Protein AF-A0A183MT82-F1 (afdb_monomer)

InterPro domains:
  IPR008952 Tetraspanin, EC2 domain superfamily [SSF48652] (11-96)
  IPR016024 Armadillo-type fold [SSF48371] (89-249)

Foldseek 3Di:
DDPPDPVVVVVLVLLLVLLQAAAACPDPDPSNVVVLVLCQVLQAFAAQFQCSNVNHNYAQWYDDPNDIGHRFSGYPSQFHADPVRHQPDPCCRVPPDVVGGRRRGGSNVSVVVVVVVVVVVVVVVVVVVVVVVVVVVVVVVVVVVVVVVVVVVLVVCLVVVLVVCCVVPVVPDDDPSVVVSVVVSVVVVVVVVVVVVVVVVVVVVVVVVVVVVVVVVVVVVVVVVVPPDDDDDDDDDDDDDDDDDDDDD

Structure (mmCIF, N/CA/C/O backbone):
data_AF-A0A183MT82-F1
#
_entry.id   AF-A0A183MT82-F1
#
loop_
_atom_site.group_PDB
_atom_site.id
_atom_site.type_symbol
_atom_site.label_atom_id
_atom_site.label_alt_id
_atom_site.label_comp_id
_atom_site.label_asym_id
_atom_site.label_entity_id
_atom_site.label_seq_id
_atom_site.pdbx_PDB_ins_code
_atom_site.Cartn_x
_atom_site.Cartn_y
_atom_site.Cartn_z
_atom_site.occupancy
_atom_site.B_iso_or_equiv
_atom_site.auth_seq_id
_atom_site.auth_comp_id
_atom_site.auth_asym_id
_atom_site.auth_atom_id
_atom_site.pdbx_PDB_model_num
ATOM 1 N N . MET A 1 1 ? -3.182 -22.515 1.784 1.00 31.97 1 MET A N 1
ATOM 2 C CA . MET A 1 1 ? -4.077 -21.885 0.787 1.00 31.97 1 MET A CA 1
ATOM 3 C C . MET A 1 1 ? -4.938 -20.871 1.514 1.00 31.97 1 MET A C 1
ATOM 5 O O . MET A 1 1 ? -5.852 -21.259 2.229 1.00 31.97 1 MET A O 1
ATOM 9 N N . ALA A 1 2 ? -4.550 -19.598 1.454 1.00 41.00 2 ALA A N 1
ATOM 10 C CA . ALA A 1 2 ? -5.231 -18.528 2.170 1.00 41.00 2 ALA A CA 1
ATOM 11 C C . ALA A 1 2 ? -6.583 -18.241 1.506 1.00 41.00 2 ALA A C 1
ATOM 13 O O . ALA A 1 2 ? -6.651 -18.006 0.303 1.00 41.00 2 ALA A O 1
ATOM 14 N N . SER A 1 3 ? -7.645 -18.306 2.307 1.00 41.25 3 SER A N 1
ATOM 15 C CA . SER A 1 3 ? -8.999 -17.902 1.940 1.00 41.25 3 SER A CA 1
ATOM 16 C C . SER A 1 3 ? -8.974 -16.462 1.423 1.00 41.25 3 SER A C 1
ATOM 18 O O . SER A 1 3 ? -8.654 -15.543 2.179 1.00 41.25 3 SER A O 1
ATOM 20 N N . GLU A 1 4 ? -9.262 -16.267 0.132 1.00 52.34 4 GLU A N 1
ATOM 21 C CA . GLU A 1 4 ? -9.556 -14.950 -0.427 1.00 52.34 4 GLU A CA 1
ATOM 22 C C . GLU A 1 4 ? -10.804 -14.419 0.278 1.00 52.34 4 GLU A C 1
ATOM 24 O O . GLU A 1 4 ? -11.938 -14.776 -0.036 1.00 52.34 4 GLU A O 1
ATOM 29 N N . THR A 1 5 ? -10.599 -13.587 1.292 1.00 61.38 5 THR A N 1
ATOM 30 C CA . THR A 1 5 ? -11.684 -12.858 1.933 1.00 61.38 5 THR A CA 1
ATOM 31 C C . THR A 1 5 ? -12.370 -11.992 0.877 1.00 61.38 5 THR A C 1
ATOM 33 O O . THR A 1 5 ? -11.709 -11.351 0.063 1.00 61.38 5 THR A O 1
ATOM 36 N N . LEU A 1 6 ? -13.704 -11.933 0.901 1.00 56.78 6 LEU A N 1
ATOM 37 C CA . LEU A 1 6 ? -14.530 -11.143 -0.031 1.00 56.78 6 LEU A CA 1
ATOM 38 C C . LEU A 1 6 ? -14.092 -9.661 -0.138 1.00 56.78 6 LEU A C 1
ATOM 40 O O . LEU A 1 6 ? -14.336 -8.999 -1.141 1.00 56.78 6 LEU A O 1
ATOM 44 N N . ILE A 1 7 ? -13.412 -9.163 0.901 1.00 63.38 7 ILE A N 1
ATOM 45 C CA . ILE A 1 7 ? -12.838 -7.815 1.018 1.00 63.38 7 ILE A CA 1
ATOM 46 C C . ILE A 1 7 ? -11.623 -7.616 0.092 1.00 63.38 7 ILE A C 1
ATOM 48 O O . ILE A 1 7 ? -11.376 -6.506 -0.371 1.00 63.38 7 ILE A O 1
ATOM 52 N N . ASN A 1 8 ? -10.883 -8.678 -0.231 1.00 71.88 8 ASN A N 1
ATOM 53 C CA . ASN A 1 8 ? -9.649 -8.588 -1.010 1.00 71.88 8 ASN A CA 1
ATOM 54 C C . ASN A 1 8 ? -9.918 -8.440 -2.513 1.00 71.88 8 ASN A C 1
ATOM 56 O O . ASN A 1 8 ? -9.088 -7.887 -3.225 1.00 71.88 8 ASN A O 1
ATOM 60 N N . ILE A 1 9 ? -11.075 -8.895 -3.002 1.00 76.25 9 ILE A N 1
ATOM 61 C CA . ILE A 1 9 ? -11.453 -8.840 -4.423 1.00 76.25 9 ILE A CA 1
ATOM 62 C C . ILE A 1 9 ? -11.466 -7.401 -4.972 1.00 76.25 9 ILE A C 1
ATOM 64 O O . ILE A 1 9 ? -10.793 -7.156 -5.977 1.00 76.25 9 ILE A O 1
ATOM 68 N N . PRO A 1 10 ? -12.169 -6.425 -4.355 1.00 83.56 10 PRO A N 1
ATOM 69 C CA . PRO A 1 10 ? -12.153 -5.054 -4.857 1.00 83.56 10 PRO A CA 1
ATOM 70 C C . PRO A 1 10 ? -10.748 -4.446 -4.811 1.00 83.56 10 PRO A C 1
ATOM 72 O O . PRO A 1 10 ? -10.338 -3.823 -5.783 1.00 83.56 10 PRO A O 1
ATOM 75 N N . ILE A 1 11 ? -9.981 -4.685 -3.744 1.00 85.38 11 ILE A N 1
ATOM 76 C CA . ILE A 1 11 ? -8.623 -4.138 -3.589 1.00 85.38 11 ILE A CA 1
ATOM 77 C C . ILE A 1 11 ? -7.679 -4.700 -4.663 1.00 85.38 11 ILE A C 1
ATOM 79 O O . ILE A 1 11 ? -6.945 -3.940 -5.290 1.00 85.38 11 ILE A O 1
ATOM 83 N N . LYS A 1 12 ? -7.744 -6.010 -4.944 1.00 88.12 12 LYS A N 1
ATOM 84 C CA . LYS A 1 12 ? -6.993 -6.647 -6.039 1.00 88.12 12 LYS A CA 1
ATOM 85 C C . LYS A 1 12 ? -7.282 -5.989 -7.380 1.00 88.12 12 LYS A C 1
ATOM 87 O O . LYS A 1 12 ? -6.356 -5.695 -8.132 1.00 88.12 12 LYS A O 1
ATOM 92 N N . ASN A 1 13 ? -8.561 -5.784 -7.683 1.00 89.31 13 ASN A N 1
ATOM 93 C CA . ASN A 1 13 ? -8.980 -5.213 -8.959 1.00 89.31 13 ASN A CA 1
ATOM 94 C C . ASN A 1 13 ? -8.526 -3.759 -9.099 1.00 89.31 13 ASN A C 1
ATOM 96 O O . ASN A 1 13 ? -8.052 -3.384 -10.166 1.00 89.31 13 ASN A O 1
ATOM 100 N N . GLN A 1 14 ? -8.610 -2.975 -8.021 1.00 91.25 14 GLN A N 1
ATOM 101 C CA . GLN A 1 14 ? -8.101 -1.604 -8.003 1.00 91.25 14 GLN A CA 1
ATOM 102 C C . GLN A 1 14 ? -6.585 -1.567 -8.220 1.00 91.25 14 GLN A C 1
ATOM 104 O O . GLN A 1 14 ? -6.125 -0.841 -9.091 1.00 91.25 14 GLN A O 1
ATOM 109 N N . LEU A 1 15 ? -5.808 -2.406 -7.524 1.00 92.31 15 LEU A N 1
ATOM 110 C CA . LEU A 1 15 ? -4.352 -2.451 -7.707 1.00 92.31 15 LEU A CA 1
ATOM 111 C C . LEU A 1 15 ? -3.959 -2.812 -9.148 1.00 92.31 15 LEU A C 1
ATOM 113 O O . LEU A 1 15 ? -3.084 -2.175 -9.726 1.00 92.31 15 LEU A O 1
ATOM 117 N N . LYS A 1 16 ? -4.628 -3.799 -9.756 1.00 93.88 16 LYS A N 1
ATOM 118 C CA . LYS A 1 16 ? -4.400 -4.150 -11.168 1.00 93.88 16 LYS A CA 1
ATOM 119 C C . LYS A 1 16 ? -4.729 -2.998 -12.117 1.00 93.88 16 LYS A C 1
ATOM 121 O O . LYS A 1 16 ? -4.018 -2.813 -13.099 1.00 93.88 16 LYS A O 1
ATOM 126 N N . LEU A 1 17 ? -5.791 -2.245 -11.833 1.00 93.00 17 LEU A N 1
ATOM 127 C CA . LEU A 1 17 ? -6.202 -1.095 -12.636 1.00 93.00 17 LEU A CA 1
ATOM 128 C C . LEU A 1 17 ? -5.188 0.051 -12.534 1.00 93.00 17 LEU A C 1
ATOM 130 O O . LEU A 1 17 ? -4.800 0.589 -13.566 1.00 93.00 17 LEU A O 1
ATOM 134 N N . LEU A 1 18 ? -4.689 0.344 -11.327 1.00 94.06 18 LEU A N 1
ATOM 135 C CA . LEU A 1 18 ? -3.616 1.321 -11.106 1.00 94.06 18 LEU A CA 1
ATOM 136 C C . LEU A 1 18 ? -2.363 0.975 -11.919 1.00 94.06 18 LEU A C 1
ATOM 138 O O . LEU A 1 18 ? -1.795 1.842 -12.572 1.00 94.06 18 LEU A O 1
ATOM 142 N N . ILE A 1 19 ? -1.956 -0.298 -11.924 1.00 94.38 19 ILE A N 1
ATOM 143 C CA . ILE A 1 19 ? -0.780 -0.757 -12.678 1.00 94.38 19 ILE A CA 1
ATOM 144 C C . ILE A 1 19 ? -1.017 -0.672 -14.182 1.00 94.38 19 ILE A C 1
ATOM 146 O O . ILE A 1 19 ? -0.152 -0.181 -14.898 1.00 94.38 19 ILE A O 1
ATOM 150 N N . ALA A 1 20 ? -2.187 -1.092 -14.668 1.00 94.94 20 ALA A N 1
ATOM 151 C CA . ALA A 1 20 ? -2.524 -1.015 -16.088 1.00 94.94 20 ALA A CA 1
ATOM 152 C C . ALA A 1 20 ? -2.542 0.433 -16.609 1.00 94.94 20 ALA A C 1
ATOM 154 O O . ALA A 1 20 ? -2.112 0.690 -17.735 1.00 94.94 20 ALA A O 1
ATOM 155 N N . ASN A 1 21 ? -3.007 1.373 -15.783 1.00 94.56 21 ASN A N 1
ATOM 156 C CA . ASN A 1 21 ? -3.094 2.791 -16.122 1.00 94.56 21 ASN A CA 1
ATOM 157 C C . ASN A 1 21 ? -1.846 3.602 -15.776 1.00 94.56 21 ASN A C 1
ATOM 159 O O . ASN A 1 21 ? -1.797 4.781 -16.122 1.00 94.56 21 ASN A O 1
ATOM 163 N N . TYR A 1 22 ? -0.858 2.999 -15.117 1.00 93.94 22 TYR A N 1
ATOM 164 C CA . TYR A 1 22 ? 0.374 3.683 -14.767 1.00 93.94 22 TYR A CA 1
ATOM 165 C C . TYR A 1 22 ? 1.049 4.230 -16.020 1.00 93.94 22 TYR A C 1
ATOM 167 O O . TYR A 1 22 ? 1.302 3.478 -16.961 1.00 93.94 22 TYR A O 1
ATOM 175 N N . HIS A 1 23 ? 1.332 5.528 -16.021 1.00 93.44 23 HIS A N 1
ATOM 176 C CA . HIS A 1 23 ? 1.948 6.216 -17.144 1.00 93.44 23 HIS A CA 1
ATOM 177 C C . HIS A 1 23 ? 3.415 6.518 -16.850 1.00 93.44 23 HIS A C 1
ATOM 179 O O . HIS A 1 23 ? 4.288 6.000 -17.535 1.00 93.44 23 HIS A O 1
ATOM 185 N N . SER A 1 24 ? 3.689 7.318 -15.819 1.00 91.38 24 SER A N 1
ATOM 186 C CA . SER A 1 24 ? 5.049 7.620 -15.363 1.00 91.38 24 SER A CA 1
ATOM 187 C C . SER A 1 24 ? 5.050 8.234 -13.967 1.00 91.38 24 SER A C 1
ATOM 189 O O . SER A 1 24 ? 4.046 8.799 -13.530 1.00 91.38 24 SER A O 1
ATOM 191 N N . VAL A 1 25 ? 6.195 8.202 -13.289 1.00 88.38 25 VAL A N 1
ATOM 192 C CA . VAL A 1 25 ? 6.412 8.834 -11.977 1.00 88.38 25 VAL A CA 1
ATOM 193 C C . VAL A 1 25 ? 6.184 10.350 -12.002 1.00 88.38 25 VAL A C 1
ATOM 195 O O . VAL A 1 25 ? 5.691 10.913 -11.032 1.00 88.38 25 VAL A O 1
ATOM 198 N N . GLY A 1 26 ? 6.478 11.007 -13.128 1.00 83.31 26 GLY A N 1
ATOM 199 C CA . GLY A 1 26 ? 6.253 12.443 -13.328 1.00 83.31 26 GLY A CA 1
ATOM 200 C C . GLY A 1 26 ? 4.843 12.811 -13.809 1.00 83.31 26 GLY A C 1
ATOM 201 O O . GLY A 1 26 ? 4.596 13.970 -14.138 1.00 83.31 26 GLY A O 1
ATOM 202 N N . SER A 1 27 ? 3.926 11.846 -13.923 1.00 86.69 27 SER A N 1
ATOM 203 C CA . SER A 1 27 ? 2.558 12.097 -14.379 1.00 86.69 27 SER A CA 1
ATOM 204 C C . SER A 1 27 ? 1.684 12.679 -13.267 1.00 86.69 27 SER A C 1
ATOM 206 O O . SER A 1 27 ? 1.731 12.239 -12.122 1.00 86.69 27 SER A O 1
ATOM 208 N N . ASN A 1 28 ? 0.798 13.609 -13.632 1.00 85.50 28 ASN A N 1
ATOM 209 C CA . ASN A 1 28 ? -0.222 14.159 -12.730 1.00 85.50 28 ASN A CA 1
ATOM 210 C C . ASN A 1 28 ? -1.498 13.291 -12.668 1.00 85.50 28 ASN A C 1
ATOM 212 O O . ASN A 1 28 ? -2.486 13.681 -12.043 1.00 85.50 28 ASN A O 1
ATOM 216 N N . GLU A 1 29 ? -1.521 12.140 -13.349 1.00 90.62 29 GLU A N 1
ATOM 217 C CA . GLU A 1 29 ? -2.632 11.189 -13.275 1.00 90.62 29 GLU A CA 1
ATOM 218 C C . GLU A 1 29 ? -2.673 10.526 -11.887 1.00 90.62 29 GLU A C 1
ATOM 220 O O . GLU A 1 29 ? -1.666 10.001 -11.411 1.00 90.62 29 GLU A O 1
ATOM 225 N N . ALA A 1 30 ? -3.852 10.498 -11.255 1.00 88.94 30 ALA A N 1
ATOM 226 C CA . ALA A 1 30 ? -4.024 9.943 -9.909 1.00 88.94 30 ALA A CA 1
ATOM 227 C C . ALA A 1 30 ? -3.517 8.496 -9.797 1.00 88.94 30 ALA A C 1
ATOM 229 O O . ALA A 1 30 ? -2.847 8.157 -8.824 1.00 88.94 30 ALA A O 1
ATOM 230 N N . ASP A 1 31 ? -3.768 7.671 -10.818 1.00 90.50 31 ASP A N 1
ATOM 231 C CA . ASP A 1 31 ? -3.316 6.278 -10.858 1.00 90.50 31 ASP A CA 1
ATOM 232 C C . ASP A 1 31 ? -1.784 6.173 -10.783 1.00 90.50 31 ASP A C 1
ATOM 234 O O . ASP A 1 31 ? -1.241 5.329 -10.065 1.00 90.50 31 ASP A O 1
ATOM 238 N N . SER A 1 32 ? -1.086 7.082 -11.475 1.00 91.25 32 SER A N 1
ATOM 239 C CA . SER A 1 32 ? 0.376 7.124 -11.505 1.00 91.25 32 SER A CA 1
ATOM 240 C C . SER A 1 32 ? 0.957 7.615 -10.183 1.00 91.25 32 SER A C 1
ATOM 242 O O . SER A 1 32 ? 1.861 6.977 -9.652 1.00 91.25 32 SER A O 1
ATOM 244 N N . VAL A 1 33 ? 0.391 8.678 -9.603 1.00 91.06 33 VAL A N 1
ATOM 245 C CA . VAL A 1 33 ? 0.823 9.227 -8.305 1.00 91.06 33 VAL A CA 1
ATOM 246 C C . VAL A 1 33 ? 0.643 8.207 -7.180 1.00 91.06 33 VAL A C 1
ATOM 248 O O . VAL A 1 33 ? 1.548 7.998 -6.368 1.00 91.06 33 VAL A O 1
ATOM 251 N N . ILE A 1 34 ? -0.516 7.541 -7.136 1.00 92.50 34 ILE A N 1
ATOM 252 C CA . ILE A 1 34 ? -0.815 6.535 -6.112 1.00 92.50 34 ILE A CA 1
ATOM 253 C C . ILE A 1 34 ? 0.173 5.377 -6.221 1.00 92.50 34 ILE A C 1
ATOM 255 O O . ILE A 1 34 ? 0.764 4.981 -5.217 1.00 92.50 34 ILE A O 1
ATOM 259 N N . LEU A 1 35 ? 0.382 4.840 -7.424 1.00 92.69 35 LEU A N 1
ATOM 260 C CA . LEU A 1 35 ? 1.261 3.691 -7.600 1.00 92.69 35 LEU A CA 1
ATOM 261 C C . LEU A 1 35 ? 2.742 4.050 -7.394 1.00 92.69 35 LEU A C 1
ATOM 263 O O . LEU A 1 35 ? 3.460 3.280 -6.759 1.00 92.69 35 LEU A O 1
ATOM 267 N N . ALA A 1 36 ? 3.177 5.227 -7.855 1.00 90.94 36 ALA A N 1
ATOM 268 C CA . ALA A 1 36 ? 4.526 5.749 -7.632 1.00 90.94 36 ALA A CA 1
ATOM 269 C C . ALA A 1 36 ? 4.848 5.928 -6.142 1.00 90.94 36 ALA A C 1
ATOM 271 O O . ALA A 1 36 ? 5.993 5.765 -5.739 1.00 90.94 36 ALA A O 1
ATOM 272 N N . THR A 1 37 ? 3.834 6.212 -5.320 1.00 90.31 37 THR A N 1
ATOM 273 C CA . THR A 1 37 ? 3.972 6.291 -3.859 1.00 90.31 37 THR A CA 1
ATOM 274 C C . THR A 1 37 ? 3.939 4.904 -3.212 1.00 90.31 37 THR A C 1
ATOM 276 O O . THR A 1 37 ? 4.690 4.617 -2.282 1.00 90.31 37 THR A O 1
ATOM 279 N N . LEU A 1 38 ? 3.063 4.021 -3.697 1.00 92.50 38 LEU A N 1
ATOM 280 C CA . LEU A 1 38 ? 2.829 2.706 -3.105 1.00 92.50 38 LEU A CA 1
ATOM 281 C C . LEU A 1 38 ? 4.022 1.754 -3.271 1.00 92.50 38 LEU A C 1
ATOM 283 O O . LEU A 1 38 ? 4.353 1.030 -2.333 1.00 92.50 38 LEU A O 1
ATOM 287 N N . MET A 1 39 ? 4.647 1.744 -4.451 1.00 93.31 39 MET A N 1
ATOM 288 C CA . MET A 1 39 ? 5.772 0.859 -4.783 1.00 93.31 39 MET A CA 1
ATOM 289 C C . MET A 1 39 ? 6.969 0.996 -3.821 1.00 93.31 39 MET A C 1
ATOM 291 O O . MET A 1 39 ? 7.357 -0.018 -3.232 1.00 93.31 39 MET A O 1
ATOM 295 N N . PRO A 1 40 ? 7.522 2.203 -3.575 1.00 92.19 40 PRO A N 1
ATOM 296 C CA . PRO A 1 40 ? 8.631 2.360 -2.639 1.00 92.19 40 PRO A CA 1
ATOM 297 C C . PRO A 1 40 ? 8.201 2.112 -1.190 1.00 92.19 40 PRO A C 1
ATOM 299 O O . PRO A 1 40 ? 8.909 1.423 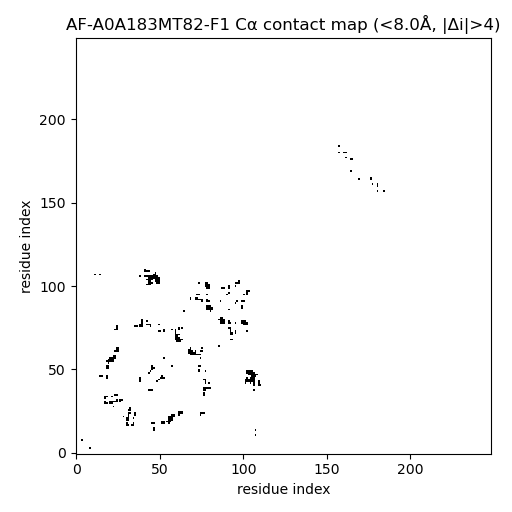-0.458 1.00 92.19 40 PRO A O 1
ATOM 302 N N . LEU A 1 41 ? 7.007 2.573 -0.791 1.00 91.50 41 LEU A N 1
ATOM 303 C CA . LEU A 1 41 ? 6.500 2.409 0.577 1.00 91.50 41 LEU A CA 1
ATOM 304 C C . LEU A 1 41 ? 6.336 0.935 0.974 1.00 91.50 41 LEU A C 1
ATOM 306 O O . LEU A 1 41 ? 6.605 0.558 2.111 1.00 91.50 41 LEU A O 1
ATOM 310 N N . LEU A 1 42 ? 5.888 0.093 0.041 1.00 92.38 42 LEU A N 1
ATOM 311 C CA . LEU A 1 42 ? 5.725 -1.344 0.267 1.00 92.38 42 LEU A CA 1
ATOM 312 C C . LEU A 1 42 ? 6.940 -2.169 -0.178 1.00 92.38 42 LEU A C 1
ATOM 314 O O . LEU A 1 42 ? 6.910 -3.395 -0.036 1.00 92.38 42 LEU A O 1
ATOM 318 N N . SER A 1 43 ? 7.993 -1.522 -0.695 1.00 94.69 43 SER A N 1
ATOM 319 C CA . SER A 1 43 ? 9.197 -2.179 -1.221 1.00 94.69 43 SER A CA 1
ATOM 320 C C . SER A 1 43 ? 8.855 -3.285 -2.230 1.00 94.69 43 SER A C 1
ATOM 322 O O . SER A 1 43 ? 9.189 -4.461 -2.051 1.00 94.69 43 SER A O 1
ATOM 324 N N . CYS A 1 44 ? 8.106 -2.915 -3.266 1.00 96.06 44 CYS A N 1
ATOM 325 C CA . CYS A 1 44 ? 7.565 -3.824 -4.272 1.00 96.06 44 CYS A CA 1
ATOM 326 C C . CYS A 1 44 ? 7.522 -3.176 -5.663 1.00 96.06 44 CYS A C 1
ATOM 328 O O . CYS A 1 44 ? 7.585 -1.957 -5.799 1.00 96.06 44 CYS A O 1
ATOM 330 N N . CYS A 1 45 ? 7.378 -3.993 -6.704 1.00 96.06 45 CYS A N 1
ATOM 331 C CA . CYS A 1 45 ? 7.275 -3.565 -8.094 1.00 96.06 45 CYS A CA 1
ATOM 332 C C . CYS A 1 45 ? 6.171 -4.355 -8.811 1.00 96.06 45 CYS A C 1
ATOM 334 O O . CYS A 1 45 ? 6.206 -5.586 -8.858 1.00 96.06 45 CYS A O 1
ATOM 336 N N . GLY A 1 46 ? 5.191 -3.642 -9.372 1.00 94.88 46 GLY A N 1
ATOM 337 C CA . GLY A 1 46 ? 4.070 -4.240 -10.104 1.00 94.88 46 GLY A CA 1
ATOM 338 C C . GLY A 1 46 ? 3.099 -5.035 -9.221 1.00 94.88 46 GLY A C 1
ATOM 339 O O . GLY A 1 46 ? 3.064 -4.889 -7.998 1.00 94.88 46 GLY A O 1
ATOM 340 N N . TYR A 1 47 ? 2.251 -5.865 -9.829 1.00 94.69 47 TYR A N 1
ATOM 341 C CA . TYR A 1 47 ? 1.232 -6.632 -9.103 1.00 94.69 47 TYR A CA 1
ATOM 342 C C . TYR A 1 47 ? 1.850 -7.928 -8.575 1.00 94.69 47 TYR A C 1
ATOM 344 O O . TYR A 1 47 ? 1.790 -8.211 -7.375 1.00 94.69 47 TYR A O 1
ATOM 352 N N . PHE A 1 48 ? 2.450 -8.691 -9.489 1.00 94.19 48 PHE A N 1
ATOM 353 C CA . PHE A 1 48 ? 3.249 -9.885 -9.257 1.00 94.19 48 PHE A CA 1
ATOM 354 C C . PHE A 1 48 ? 4.746 -9.586 -9.344 1.00 94.19 48 PHE A C 1
ATOM 356 O O . PHE A 1 48 ? 5.497 -10.134 -8.539 1.00 94.19 48 PHE A O 1
ATOM 363 N N . ASN A 1 49 ? 5.163 -8.755 -10.302 1.00 94.88 49 ASN A N 1
ATOM 364 C CA . ASN A 1 49 ? 6.553 -8.365 -10.550 1.00 94.88 49 ASN A CA 1
ATOM 365 C C . ASN A 1 49 ? 6.611 -7.187 -11.554 1.00 94.88 49 ASN A C 1
ATOM 367 O O . ASN A 1 49 ? 5.582 -6.695 -12.020 1.00 94.88 49 ASN A O 1
ATOM 371 N N . GLY A 1 50 ? 7.817 -6.749 -11.922 1.00 92.56 50 GLY A N 1
ATOM 372 C CA . GLY A 1 50 ? 8.018 -5.668 -12.892 1.00 92.56 50 GLY A CA 1
ATOM 373 C C . GLY A 1 50 ? 7.465 -5.941 -14.297 1.00 92.56 50 GLY A C 1
ATOM 374 O O . GLY A 1 50 ? 7.077 -4.997 -14.982 1.00 92.56 50 GLY A O 1
ATOM 375 N N . GLU A 1 51 ? 7.346 -7.202 -14.726 1.00 94.81 51 GLU A N 1
ATOM 376 C CA . GLU A 1 51 ? 6.853 -7.560 -16.070 1.00 94.81 51 GLU A CA 1
ATOM 377 C C . GLU A 1 51 ? 5.394 -7.128 -16.291 1.00 94.81 51 GLU A C 1
ATOM 379 O O . GLU A 1 51 ? 4.951 -6.962 -17.428 1.00 94.81 51 GLU A O 1
ATOM 384 N N . ASP A 1 52 ? 4.641 -6.866 -15.218 1.00 94.38 52 ASP A N 1
ATOM 385 C CA . ASP A 1 52 ? 3.283 -6.328 -15.309 1.00 94.38 52 ASP A CA 1
ATOM 386 C C . ASP A 1 52 ? 3.225 -4.975 -16.052 1.00 94.38 52 ASP A C 1
ATOM 388 O O . ASP A 1 52 ? 2.199 -4.654 -16.660 1.00 94.38 52 ASP A O 1
ATOM 392 N N . PHE A 1 53 ? 4.322 -4.207 -16.068 1.00 94.75 53 PHE A N 1
ATOM 393 C CA . PHE A 1 53 ? 4.417 -2.936 -16.794 1.00 94.75 53 PHE A CA 1
ATOM 394 C C . PHE A 1 53 ? 4.626 -3.093 -18.305 1.00 94.75 53 PHE A C 1
ATOM 396 O O . PHE A 1 53 ? 4.445 -2.134 -19.048 1.00 94.75 53 PHE A O 1
ATOM 403 N N . GLU A 1 54 ? 4.933 -4.291 -18.811 1.00 92.44 54 GLU A N 1
ATOM 404 C CA . GLU A 1 54 ? 5.015 -4.519 -20.262 1.00 92.44 54 GLU A CA 1
ATOM 405 C C . GLU A 1 54 ? 3.651 -4.399 -20.954 1.00 92.44 54 GLU A C 1
ATOM 407 O O . GLU A 1 54 ? 3.574 -4.129 -22.152 1.00 92.44 54 GLU A O 1
ATOM 412 N N . LYS A 1 55 ? 2.568 -4.617 -20.201 1.00 90.25 55 LYS A N 1
ATOM 413 C CA . LYS A 1 55 ? 1.182 -4.579 -20.691 1.00 90.25 55 LYS A CA 1
ATOM 414 C C . LYS A 1 55 ? 0.423 -3.332 -20.237 1.00 90.25 55 LYS A C 1
ATOM 416 O O . LYS A 1 55 ? -0.782 -3.249 -20.478 1.00 90.25 55 LYS A O 1
ATOM 421 N N . SER A 1 56 ? 1.088 -2.403 -19.555 1.00 92.12 56 SER A N 1
ATOM 422 C CA . SER A 1 56 ? 0.472 -1.175 -19.057 1.00 92.12 56 SER A CA 1
ATOM 423 C C . SER A 1 56 ? 0.692 0.010 -20.000 1.00 92.12 56 SER A C 1
ATOM 425 O O . SER A 1 56 ? 1.312 -0.106 -21.057 1.00 92.12 56 SER A O 1
ATOM 427 N N . ARG A 1 57 ? 0.171 1.178 -19.610 1.00 93.88 57 ARG A N 1
ATOM 428 C CA . ARG A 1 57 ? 0.404 2.475 -20.268 1.00 93.88 57 ARG A CA 1
ATOM 429 C C . ARG A 1 57 ? 1.770 3.098 -19.932 1.00 93.88 57 ARG A C 1
ATOM 431 O O . ARG A 1 57 ? 1.971 4.276 -20.226 1.00 93.88 57 ARG A O 1
ATOM 438 N N . PHE A 1 58 ? 2.675 2.338 -19.318 1.00 94.62 58 PHE A N 1
ATOM 439 C CA . PHE A 1 58 ? 3.951 2.845 -18.833 1.00 94.62 58 PHE A CA 1
ATOM 440 C C . PHE A 1 58 ? 4.814 3.374 -19.982 1.00 94.62 58 PHE A C 1
ATOM 442 O O . PHE A 1 58 ? 5.074 2.665 -20.958 1.00 94.62 58 PHE A O 1
ATOM 449 N N . VAL A 1 59 ? 5.280 4.619 -19.856 1.00 92.81 59 VAL A N 1
ATOM 450 C CA . VAL A 1 59 ? 6.242 5.206 -20.788 1.00 92.81 59 VAL A CA 1
ATOM 451 C C . VAL A 1 59 ? 7.661 4.972 -20.291 1.00 92.81 59 VAL A C 1
ATOM 453 O O . VAL A 1 59 ? 8.003 5.284 -19.159 1.00 92.81 59 VAL A O 1
ATOM 456 N N . ARG A 1 60 ? 8.519 4.464 -21.176 1.00 92.25 60 ARG A N 1
ATOM 457 C CA . ARG A 1 60 ? 9.913 4.111 -20.858 1.00 92.25 60 ARG A CA 1
ATOM 458 C C . ARG A 1 60 ? 10.853 5.313 -20.739 1.00 92.25 60 ARG A C 1
ATOM 460 O O . ARG A 1 60 ? 12.042 5.132 -20.529 1.00 92.25 60 ARG A O 1
ATOM 467 N N . ASN A 1 61 ? 10.339 6.527 -20.905 1.00 90.69 61 ASN A N 1
ATOM 468 C CA . ASN A 1 61 ? 11.114 7.753 -20.775 1.00 90.69 61 ASN A CA 1
ATOM 469 C C . ASN A 1 61 ? 10.578 8.510 -19.566 1.00 90.69 61 ASN A C 1
ATOM 471 O O . ASN A 1 61 ? 9.522 9.141 -19.646 1.00 90.69 61 ASN A O 1
ATOM 475 N N . GLU A 1 62 ? 11.293 8.423 -18.451 1.00 88.69 62 GLU A N 1
ATOM 476 C CA . GLU A 1 62 ? 10.899 9.059 -17.199 1.00 88.69 62 GLU A CA 1
ATOM 477 C C . GLU A 1 62 ? 11.850 10.191 -16.823 1.00 88.69 62 GLU A C 1
ATO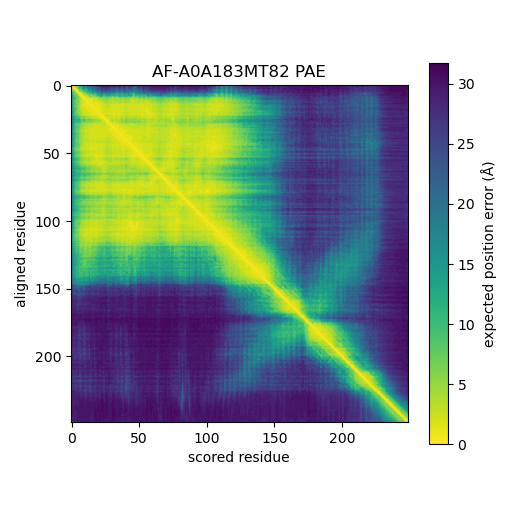M 479 O O . GLU A 1 62 ? 13.034 10.178 -17.152 1.00 88.69 62 GLU A O 1
ATOM 484 N N . SER A 1 63 ? 11.317 11.169 -16.094 1.00 87.12 63 SER A N 1
ATOM 485 C CA . SER A 1 63 ? 12.118 12.176 -15.408 1.00 87.12 63 SER A CA 1
ATOM 486 C C . SER A 1 63 ? 11.922 12.013 -13.907 1.00 87.12 63 SER A C 1
ATOM 488 O O . SER A 1 63 ? 10.787 11.929 -13.433 1.00 87.12 63 SER A O 1
ATOM 490 N N . TYR A 1 64 ? 13.025 11.949 -13.168 1.00 86.88 64 TYR A N 1
ATOM 491 C CA . TYR A 1 64 ? 13.043 11.800 -11.719 1.00 86.88 64 TYR A CA 1
ATOM 492 C C . TYR A 1 64 ? 14.140 12.680 -11.127 1.00 86.88 64 TYR A C 1
ATOM 494 O O . TYR A 1 64 ? 15.278 12.627 -11.585 1.00 86.88 64 TYR A O 1
ATOM 502 N N . GLN A 1 65 ? 13.794 13.510 -10.136 1.00 84.44 65 GLN A N 1
ATOM 503 C CA . GLN A 1 65 ? 14.730 14.419 -9.451 1.00 84.44 65 GLN A CA 1
ATOM 504 C C . GLN A 1 65 ? 15.647 15.217 -10.411 1.00 84.44 65 GLN A C 1
ATOM 506 O O . GLN A 1 65 ? 16.856 15.300 -10.218 1.00 84.44 65 GLN A O 1
ATOM 511 N N . ASN A 1 66 ? 15.069 15.818 -11.460 1.00 83.31 66 ASN A N 1
ATOM 512 C CA . ASN A 1 66 ? 15.774 16.588 -12.502 1.00 83.31 66 ASN A CA 1
ATOM 513 C C . ASN A 1 66 ? 16.759 15.787 -13.379 1.00 83.31 66 ASN A C 1
ATOM 515 O O . ASN A 1 66 ? 17.514 16.387 -14.143 1.00 83.31 66 ASN A O 1
ATOM 519 N N . MET A 1 67 ? 16.735 14.456 -13.314 1.00 85.62 67 MET A N 1
ATOM 520 C CA . MET A 1 67 ? 17.421 13.572 -14.256 1.00 85.62 67 MET A CA 1
ATOM 521 C C . MET A 1 67 ? 16.415 12.912 -15.198 1.00 85.62 67 MET A C 1
ATOM 523 O O . MET A 1 67 ? 15.299 12.578 -14.801 1.00 85.62 67 MET A O 1
ATOM 527 N N . GLU A 1 68 ? 16.808 12.736 -16.457 1.00 90.06 68 GLU A N 1
ATOM 528 C CA . GLU A 1 68 ? 16.027 12.010 -17.459 1.00 90.06 68 GLU A CA 1
ATOM 529 C C . GLU A 1 68 ? 16.615 10.616 -17.671 1.00 90.06 68 GLU A C 1
ATOM 531 O O . GLU A 1 68 ? 17.825 10.452 -17.835 1.00 90.06 68 GLU A O 1
ATOM 536 N N . TYR A 1 69 ? 15.739 9.618 -17.696 1.00 90.31 69 TYR A N 1
ATOM 537 C CA . TYR A 1 69 ? 16.072 8.215 -17.888 1.00 90.31 69 TYR A CA 1
ATOM 538 C C . TYR A 1 69 ? 15.326 7.698 -19.123 1.00 90.31 69 TYR A C 1
ATOM 540 O O . TYR A 1 69 ? 14.138 7.369 -19.033 1.00 90.31 69 TYR A O 1
ATOM 548 N N . PRO A 1 70 ? 15.980 7.690 -20.297 1.00 90.88 70 PRO A N 1
ATOM 549 C CA . PRO A 1 70 ? 15.383 7.177 -21.519 1.00 90.88 70 PRO A CA 1
ATOM 550 C C . PRO A 1 70 ? 15.454 5.646 -21.583 1.00 90.88 70 PRO A C 1
ATOM 552 O O . PRO A 1 70 ? 16.431 5.043 -21.150 1.00 90.88 70 PRO A O 1
ATOM 555 N N . ASP A 1 71 ? 14.440 5.044 -22.202 1.00 91.38 71 ASP A N 1
ATOM 556 C CA . ASP A 1 71 ? 14.355 3.612 -22.523 1.00 91.38 71 ASP A CA 1
ATOM 557 C C . ASP A 1 71 ? 14.506 2.647 -21.327 1.00 91.38 71 ASP A C 1
ATOM 559 O O . ASP A 1 71 ? 15.124 1.586 -21.421 1.00 91.38 71 ASP A O 1
ATOM 563 N N . ILE A 1 72 ? 13.917 2.992 -20.180 1.00 93.69 72 ILE A N 1
ATOM 564 C CA . ILE A 1 72 ? 13.943 2.128 -18.995 1.00 93.69 72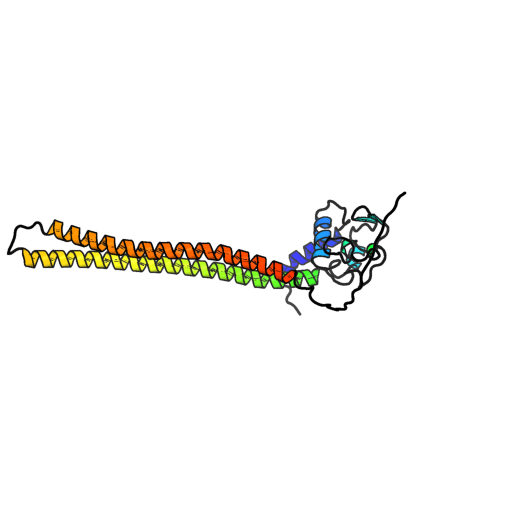 ILE A CA 1
ATOM 565 C C . ILE A 1 72 ? 12.952 0.959 -19.103 1.00 93.69 72 ILE A C 1
ATOM 567 O O . ILE A 1 72 ? 11.850 1.054 -19.664 1.00 93.69 72 ILE A O 1
ATOM 571 N N . GLN A 1 73 ? 13.339 -0.188 -18.541 1.00 93.12 73 GLN A N 1
ATOM 572 C CA . GLN A 1 73 ? 12.531 -1.405 -18.632 1.00 93.12 73 GLN A CA 1
ATOM 573 C C . GLN A 1 73 ? 11.299 -1.366 -17.714 1.00 93.12 73 GLN A C 1
ATOM 575 O O . GLN A 1 73 ? 10.216 -1.794 -18.124 1.00 93.12 73 GLN A O 1
ATOM 580 N N . TYR A 1 74 ? 11.470 -0.830 -16.506 1.00 94.50 74 TYR A N 1
ATOM 581 C CA . TYR A 1 74 ? 10.464 -0.752 -15.447 1.00 94.50 74 TYR A CA 1
ATOM 582 C C . TYR A 1 74 ? 10.466 0.652 -14.824 1.00 94.50 74 TYR A C 1
ATOM 584 O O . TYR A 1 74 ? 11.441 1.380 -15.008 1.00 94.50 74 TYR A O 1
ATOM 592 N N . PRO A 1 75 ? 9.416 1.044 -14.082 1.00 94.56 75 PRO A N 1
ATOM 593 C CA . PRO A 1 75 ? 9.366 2.353 -13.432 1.00 94.56 75 PRO A CA 1
ATOM 594 C C . PRO A 1 75 ? 10.529 2.588 -12.466 1.00 94.56 75 PRO A C 1
ATOM 596 O O . PRO A 1 75 ? 10.936 1.670 -11.745 1.00 94.56 75 PRO A O 1
ATOM 599 N N . ILE A 1 76 ? 11.008 3.832 -12.368 1.00 94.06 76 ILE A N 1
ATOM 600 C CA . ILE A 1 76 ? 12.108 4.214 -11.458 1.00 94.06 76 ILE A CA 1
ATOM 601 C C . ILE A 1 76 ? 11.775 3.867 -10.004 1.00 94.06 76 ILE A C 1
ATOM 603 O O . ILE A 1 76 ? 12.639 3.449 -9.239 1.00 94.06 76 ILE A O 1
ATOM 607 N N . THR A 1 77 ? 10.501 3.941 -9.630 1.00 93.50 77 THR A N 1
ATOM 608 C CA . THR A 1 77 ? 10.002 3.603 -8.289 1.00 93.50 77 THR A CA 1
ATOM 609 C C . THR A 1 77 ? 10.106 2.116 -7.932 1.00 93.50 77 THR A C 1
ATOM 611 O O . THR A 1 77 ? 9.834 1.748 -6.793 1.00 93.50 77 THR A O 1
ATOM 614 N N . CYS A 1 78 ? 10.487 1.247 -8.874 1.00 95.19 78 CYS A N 1
ATOM 615 C CA . CYS A 1 78 ? 10.854 -0.139 -8.581 1.00 95.19 78 CYS A CA 1
ATOM 616 C C . CYS A 1 78 ? 12.284 -0.274 -8.033 1.00 95.19 78 CYS A C 1
ATOM 618 O O . CYS A 1 78 ? 12.630 -1.325 -7.487 1.00 95.19 78 CYS A O 1
ATOM 620 N N . CYS A 1 79 ? 13.123 0.753 -8.182 1.00 95.31 79 CYS A N 1
ATOM 621 C CA . CYS A 1 79 ? 14.458 0.794 -7.603 1.00 95.31 79 CYS A CA 1
ATOM 622 C C . CYS A 1 79 ? 14.414 0.944 -6.084 1.00 95.31 79 CYS A C 1
ATOM 624 O O . CYS A 1 79 ? 13.465 1.483 -5.514 1.00 95.31 79 CYS A O 1
ATOM 626 N N . LYS A 1 80 ? 15.472 0.479 -5.417 1.00 95.00 80 LYS A N 1
ATOM 627 C CA . LYS A 1 80 ? 15.655 0.749 -3.992 1.00 95.00 80 LYS A CA 1
ATOM 628 C C . LYS A 1 80 ? 15.954 2.231 -3.804 1.00 95.00 80 LYS A C 1
ATOM 630 O O . LYS A 1 80 ? 16.912 2.748 -4.383 1.00 95.00 80 LYS A O 1
ATOM 635 N N . LEU A 1 81 ? 15.130 2.875 -2.990 1.00 91.81 81 LEU A N 1
ATOM 636 C CA . LEU A 1 81 ? 15.327 4.253 -2.574 1.00 91.81 81 LEU A CA 1
ATOM 637 C C . LEU A 1 81 ? 15.994 4.293 -1.195 1.00 91.81 81 LEU A C 1
ATOM 639 O O . LEU A 1 81 ? 15.908 3.327 -0.432 1.00 91.81 81 LEU A O 1
ATOM 643 N N . ASP A 1 82 ? 16.693 5.382 -0.908 1.00 89.12 82 ASP A N 1
ATOM 644 C CA . ASP A 1 82 ? 17.176 5.714 0.431 1.00 89.12 82 ASP A CA 1
ATOM 645 C C . ASP A 1 82 ? 16.092 6.433 1.261 1.00 89.12 82 ASP A C 1
ATOM 647 O O . ASP A 1 82 ? 14.934 6.555 0.849 1.00 89.12 82 ASP A O 1
ATOM 651 N N . SER A 1 83 ? 16.464 6.883 2.460 1.00 86.44 83 SER A N 1
ATOM 652 C CA . SER A 1 83 ? 15.585 7.606 3.386 1.00 86.44 83 SER A CA 1
ATOM 653 C C . SER A 1 83 ? 15.118 8.969 2.858 1.00 86.44 83 SER A C 1
ATOM 655 O O . SER A 1 83 ? 14.091 9.473 3.311 1.00 86.44 83 SER A O 1
ATOM 657 N N . GLU A 1 84 ? 15.812 9.546 1.876 1.00 87.12 84 GLU A N 1
ATOM 658 C CA . GLU A 1 84 ? 15.452 10.808 1.223 1.00 87.12 84 GLU A CA 1
ATOM 659 C C . GLU A 1 84 ? 14.613 10.592 -0.045 1.00 87.12 84 GLU A C 1
ATOM 661 O O . GLU A 1 84 ? 14.362 11.532 -0.802 1.00 87.12 84 GLU A O 1
ATOM 666 N N . PHE A 1 85 ? 14.149 9.357 -0.282 1.00 85.81 85 PHE A N 1
ATOM 667 C CA . PHE A 1 85 ? 13.488 8.940 -1.519 1.00 85.81 85 PHE A CA 1
ATOM 668 C C . PHE A 1 85 ? 14.365 9.143 -2.767 1.00 85.81 85 PHE A C 1
ATOM 670 O O . PHE A 1 85 ? 13.857 9.232 -3.886 1.00 85.81 85 PHE A O 1
ATOM 677 N N . SER A 1 86 ? 15.682 9.184 -2.608 1.00 89.06 86 SER A N 1
ATOM 678 C CA . SER A 1 86 ? 16.642 9.245 -3.704 1.00 89.06 86 SER A CA 1
ATOM 679 C C . SER A 1 86 ? 17.095 7.840 -4.091 1.00 89.06 86 SER A C 1
ATOM 681 O O . SER A 1 86 ? 16.880 6.860 -3.376 1.00 89.06 86 SER A O 1
ATOM 683 N N . LEU A 1 87 ? 17.662 7.696 -5.287 1.00 90.81 87 LEU A N 1
ATOM 684 C CA . LEU A 1 87 ? 18.116 6.395 -5.777 1.00 90.81 87 LEU A CA 1
ATOM 685 C C . LEU A 1 87 ? 19.323 5.911 -4.970 1.00 90.81 87 LEU A C 1
ATOM 687 O O . LEU A 1 87 ? 20.436 6.389 -5.179 1.00 90.81 87 LEU A O 1
ATOM 691 N N . ARG A 1 88 ? 19.135 4.867 -4.154 1.00 92.00 88 ARG A N 1
ATOM 692 C CA . ARG A 1 88 ? 20.236 4.224 -3.416 1.00 92.00 88 ARG A CA 1
ATOM 693 C C . ARG A 1 88 ? 21.304 3.658 -4.355 1.00 92.00 88 ARG A C 1
ATOM 695 O O . ARG A 1 88 ? 22.482 3.616 -4.017 1.00 92.00 88 ARG A O 1
ATOM 702 N N . TYR A 1 89 ? 20.885 3.211 -5.541 1.00 92.19 89 TYR A N 1
ATOM 703 C CA . TYR A 1 89 ? 21.766 2.705 -6.592 1.00 92.19 89 TYR A CA 1
ATOM 704 C C . TYR A 1 89 ? 21.514 3.463 -7.903 1.00 92.19 89 TYR A C 1
ATOM 706 O O . TYR A 1 89 ? 20.552 3.145 -8.609 1.00 92.19 89 TYR A O 1
ATOM 714 N N . PRO A 1 90 ? 22.391 4.408 -8.292 1.00 88.81 90 PRO A N 1
ATOM 715 C CA . PRO A 1 90 ? 22.231 5.196 -9.520 1.00 88.81 90 PRO A CA 1
ATOM 716 C C . PRO A 1 90 ? 22.184 4.362 -10.810 1.00 88.81 90 PRO A C 1
ATOM 718 O O . PRO A 1 90 ? 21.659 4.802 -11.830 1.00 88.81 90 PRO A O 1
ATOM 721 N N . SER A 1 91 ? 22.717 3.137 -10.779 1.00 90.69 91 SER A N 1
ATOM 722 C CA . SER A 1 91 ? 22.686 2.201 -11.906 1.00 90.69 91 SER A CA 1
ATOM 723 C C . SER A 1 91 ? 21.324 1.537 -12.125 1.00 90.69 91 SER A C 1
ATOM 725 O O . SER A 1 91 ? 21.078 1.040 -13.223 1.00 90.69 91 SER A O 1
ATOM 727 N N . CYS A 1 92 ? 20.441 1.528 -11.121 1.00 91.81 92 CYS A N 1
ATOM 728 C CA . CYS A 1 92 ? 19.209 0.742 -11.146 1.00 91.81 92 CYS A CA 1
ATOM 729 C C . CYS A 1 92 ? 18.245 1.096 -12.289 1.00 91.81 92 CYS A C 1
ATOM 731 O O . CYS A 1 92 ? 17.824 0.167 -12.978 1.00 91.81 92 CYS A O 1
ATOM 733 N N . PRO A 1 93 ? 17.942 2.380 -12.571 1.00 92.19 93 PRO A N 1
ATOM 734 C CA . PRO A 1 93 ? 17.028 2.717 -13.664 1.00 92.19 93 PRO A CA 1
ATOM 735 C C . PRO A 1 93 ? 17.500 2.214 -15.036 1.00 92.19 93 PRO A C 1
ATOM 737 O O . PRO A 1 93 ? 16.679 1.940 -15.905 1.00 92.19 93 PRO A O 1
ATOM 740 N N . ASN A 1 94 ? 18.816 2.053 -15.221 1.00 90.94 94 ASN A N 1
ATOM 741 C CA . ASN A 1 94 ? 19.407 1.534 -16.456 1.00 90.94 94 ASN A CA 1
ATOM 742 C C . ASN A 1 94 ? 19.522 -0.001 -16.452 1.00 90.94 94 ASN A C 1
ATOM 744 O O . ASN A 1 94 ? 19.389 -0.637 -17.495 1.00 90.94 94 ASN A O 1
ATOM 748 N N . TYR A 1 95 ? 19.782 -0.601 -15.285 1.00 92.69 95 TYR A N 1
ATOM 749 C CA . TYR A 1 95 ? 19.997 -2.038 -15.122 1.00 92.69 95 TYR A CA 1
ATOM 750 C C . TYR A 1 95 ? 19.342 -2.542 -13.837 1.00 92.69 95 TYR A C 1
ATOM 752 O O . TYR A 1 95 ? 19.910 -2.441 -12.747 1.00 92.69 95 TYR A O 1
ATOM 760 N N . PHE A 1 96 ? 18.164 -3.145 -13.967 1.00 93.94 96 PHE A N 1
ATOM 761 C CA . PHE A 1 96 ? 17.431 -3.680 -12.827 1.00 93.94 96 PHE A CA 1
ATOM 762 C C . PHE A 1 96 ? 17.959 -5.059 -12.416 1.00 93.94 96 PHE A C 1
ATOM 764 O O . PHE A 1 96 ? 18.003 -5.999 -13.211 1.00 93.94 96 PHE A O 1
ATOM 771 N N . THR A 1 97 ? 18.312 -5.203 -11.143 1.00 94.62 97 THR A N 1
ATOM 772 C CA . THR A 1 97 ? 18.732 -6.461 -10.521 1.00 94.62 97 THR A CA 1
ATOM 773 C C . THR A 1 97 ? 17.974 -6.680 -9.215 1.00 94.62 97 THR A C 1
ATOM 775 O O . THR A 1 97 ? 17.450 -5.749 -8.607 1.00 94.62 97 THR A O 1
ATOM 778 N N . GLU A 1 98 ? 17.942 -7.916 -8.721 1.00 92.75 98 GLU A N 1
ATOM 779 C CA . GLU A 1 98 ? 17.353 -8.215 -7.403 1.00 92.75 98 GLU A CA 1
ATOM 780 C C . GLU A 1 98 ? 18.087 -7.522 -6.243 1.00 92.75 98 GLU A C 1
ATOM 782 O O . GLU A 1 98 ? 17.514 -7.290 -5.179 1.00 92.75 98 GLU A O 1
ATOM 787 N N . SER A 1 99 ? 19.364 -7.183 -6.436 1.00 94.00 99 SER A N 1
ATOM 788 C CA . SER A 1 99 ? 20.159 -6.499 -5.420 1.00 94.00 99 SER A CA 1
ATOM 789 C C . SER A 1 99 ? 19.843 -5.007 -5.340 1.00 94.00 99 SER A C 1
ATOM 791 O O . SER A 1 99 ? 19.815 -4.468 -4.233 1.00 94.00 99 SER A O 1
ATOM 793 N N . ASN A 1 100 ? 19.549 -4.346 -6.463 1.00 94.31 100 ASN A N 1
ATOM 794 C CA . ASN A 1 100 ? 19.350 -2.894 -6.520 1.00 94.31 100 ASN A CA 1
ATOM 795 C C . ASN A 1 100 ? 17.879 -2.452 -6.616 1.00 94.31 100 ASN A C 1
ATOM 797 O O . ASN A 1 100 ? 17.590 -1.259 -6.521 1.00 94.31 100 ASN A O 1
ATOM 801 N N . 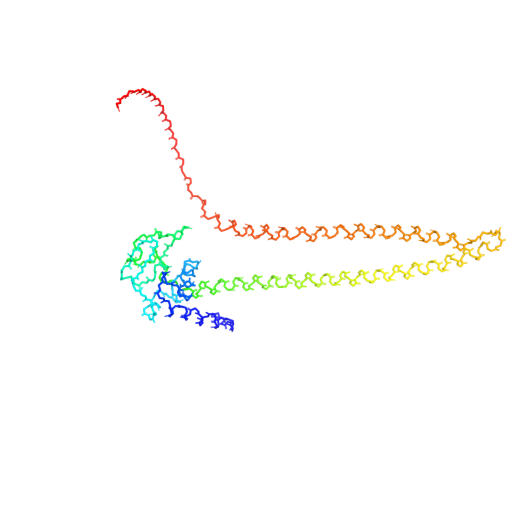SER A 1 101 ? 16.948 -3.393 -6.780 1.00 95.25 101 SER A N 1
ATOM 802 C CA . SER A 1 101 ? 15.537 -3.104 -7.038 1.00 95.25 101 SER A CA 1
ATOM 803 C C . SER A 1 101 ? 14.612 -4.171 -6.453 1.00 95.25 101 SER A C 1
ATOM 805 O O . SER A 1 101 ? 15.048 -5.236 -6.014 1.00 95.25 101 SER A O 1
ATOM 807 N N . PHE A 1 102 ? 13.311 -3.893 -6.471 1.00 96.06 102 PHE A N 1
ATOM 808 C CA . PHE A 1 102 ? 12.258 -4.806 -6.033 1.00 96.06 102 PHE A CA 1
ATOM 809 C C . PHE A 1 102 ? 11.530 -5.478 -7.209 1.00 96.06 102 PHE A C 1
ATOM 811 O O . PHE A 1 102 ? 10.398 -5.928 -7.054 1.00 96.06 102 PHE A O 1
ATOM 818 N N . ILE A 1 103 ? 12.166 -5.592 -8.385 1.00 95.31 103 ILE A N 1
ATOM 819 C CA . ILE A 1 103 ? 11.526 -6.075 -9.627 1.00 95.31 103 ILE A CA 1
ATOM 820 C C . ILE A 1 103 ? 10.867 -7.455 -9.530 1.00 95.31 103 ILE A C 1
ATOM 822 O O . ILE A 1 103 ? 9.931 -7.725 -10.273 1.00 95.31 103 ILE A O 1
ATOM 826 N N . ARG A 1 104 ? 11.328 -8.340 -8.639 1.00 95.12 104 ARG A N 1
ATOM 827 C CA . ARG A 1 104 ? 10.759 -9.690 -8.461 1.00 95.12 104 ARG A CA 1
ATOM 828 C C . ARG A 1 104 ? 9.701 -9.774 -7.360 1.00 95.12 104 ARG A C 1
ATOM 830 O O . ARG A 1 104 ? 9.137 -10.844 -7.142 1.00 95.12 104 ARG A O 1
ATOM 837 N N . ILE A 1 105 ? 9.445 -8.676 -6.651 1.00 94.88 105 ILE A N 1
ATOM 838 C CA . ILE A 1 105 ? 8.561 -8.638 -5.486 1.00 94.88 105 ILE A CA 1
ATOM 839 C C . ILE A 1 105 ? 7.278 -7.898 -5.858 1.00 94.88 105 ILE A C 1
ATOM 841 O O . ILE A 1 105 ? 7.258 -6.676 -5.933 1.00 94.88 105 ILE A O 1
ATOM 845 N N . GLY A 1 106 ? 6.187 -8.637 -6.041 1.00 94.38 106 GLY A N 1
ATOM 846 C CA . GLY A 1 106 ? 4.878 -8.060 -6.346 1.00 94.38 106 GLY A CA 1
ATOM 847 C C . GLY A 1 106 ? 4.224 -7.346 -5.164 1.00 94.38 106 GLY A C 1
ATOM 848 O O . GLY A 1 106 ? 4.235 -7.838 -4.029 1.00 94.38 106 GLY A O 1
ATOM 849 N N . CYS A 1 107 ? 3.573 -6.214 -5.438 1.00 95.00 107 CYS A N 1
ATOM 850 C CA . CYS A 1 107 ? 2.924 -5.397 -4.416 1.00 95.00 107 CYS A CA 1
ATOM 851 C C . CYS A 1 107 ? 1.718 -6.069 -3.766 1.00 95.00 107 CYS A C 1
ATOM 853 O O . CYS A 1 107 ? 1.406 -5.769 -2.615 1.00 95.00 107 CYS A O 1
ATOM 855 N N . TRP A 1 108 ? 1.052 -7.008 -4.447 1.00 92.50 108 TRP A N 1
ATOM 856 C CA . TRP A 1 108 ? -0.110 -7.679 -3.868 1.00 92.50 108 TRP A CA 1
ATOM 857 C C . TRP A 1 108 ? 0.238 -8.461 -2.595 1.00 92.50 108 TRP A C 1
ATOM 859 O O . TRP A 1 108 ? -0.518 -8.419 -1.627 1.00 92.50 108 TRP A O 1
ATOM 869 N N . ASN A 1 109 ? 1.381 -9.151 -2.575 1.00 90.12 109 ASN A N 1
ATOM 870 C CA . ASN A 1 109 ? 1.775 -9.964 -1.424 1.00 90.12 109 ASN A CA 1
ATOM 871 C C . ASN A 1 109 ? 2.045 -9.076 -0.202 1.00 90.12 109 ASN A C 1
ATOM 873 O O . ASN A 1 109 ? 1.450 -9.288 0.852 1.00 90.12 109 ASN A O 1
ATOM 877 N N . LYS A 1 110 ? 2.837 -8.012 -0.385 1.00 91.56 110 LYS A N 1
ATOM 878 C CA . LYS A 1 110 ? 3.145 -7.025 0.662 1.00 91.56 110 LYS A CA 1
ATOM 879 C C . LYS A 1 110 ? 1.897 -6.309 1.174 1.00 91.56 110 LYS A C 1
ATOM 881 O O . LYS A 1 110 ? 1.696 -6.187 2.381 1.00 91.56 110 LYS A O 1
ATOM 886 N N . LEU A 1 111 ? 1.023 -5.885 0.262 1.00 91.44 111 LEU A N 1
ATOM 887 C CA . LEU A 1 111 ? -0.230 -5.227 0.616 1.00 91.44 111 LEU A CA 1
ATOM 888 C C . LEU A 1 111 ? -1.162 -6.170 1.385 1.00 91.44 111 LEU A C 1
ATOM 890 O O . LEU A 1 111 ? -1.782 -5.761 2.363 1.00 91.44 111 LEU A O 1
ATOM 894 N N . ASN A 1 112 ? -1.262 -7.432 0.969 1.00 88.19 112 ASN A N 1
ATOM 895 C CA . ASN A 1 112 ? -2.084 -8.420 1.654 1.00 88.19 112 ASN A CA 1
ATOM 896 C C . ASN A 1 112 ? -1.581 -8.690 3.081 1.00 88.19 112 ASN A C 1
ATOM 898 O O . ASN A 1 112 ? -2.400 -8.784 3.995 1.00 88.19 112 ASN A O 1
ATOM 902 N N . ASP A 1 113 ? -0.267 -8.756 3.288 1.00 87.75 113 ASP A N 1
ATOM 903 C CA . ASP A 1 113 ? 0.320 -8.935 4.620 1.00 87.75 113 ASP A CA 1
ATOM 904 C C . ASP A 1 113 ? 0.012 -7.736 5.531 1.00 87.75 113 ASP A C 1
ATOM 906 O O . ASP A 1 113 ? -0.437 -7.915 6.668 1.00 87.75 113 ASP A O 1
ATOM 910 N N . LEU A 1 114 ? 0.122 -6.511 5.003 1.00 86.19 114 LEU A N 1
ATOM 911 C CA . LEU A 1 114 ? -0.265 -5.293 5.718 1.00 86.19 114 LEU A CA 1
ATOM 912 C C . LEU A 1 114 ? -1.764 -5.280 6.061 1.00 86.19 114 LEU A C 1
ATOM 914 O O . LEU A 1 114 ? -2.146 -4.969 7.189 1.00 86.19 114 LEU A O 1
ATOM 918 N N . ILE A 1 115 ? -2.629 -5.657 5.115 1.00 86.19 115 ILE A N 1
ATOM 919 C CA . ILE A 1 115 ? -4.079 -5.743 5.340 1.00 86.19 115 ILE A CA 1
ATOM 920 C C . ILE A 1 115 ? -4.394 -6.748 6.450 1.00 86.19 115 ILE A C 1
ATOM 922 O O . ILE A 1 115 ? -5.260 -6.486 7.288 1.00 86.19 115 ILE A O 1
ATOM 926 N N . LEU A 1 116 ? -3.707 -7.891 6.486 1.00 84.19 116 LEU A N 1
ATOM 927 C CA . LEU A 1 116 ? -3.902 -8.891 7.532 1.00 84.19 116 LEU A CA 1
ATOM 928 C C . LEU A 1 116 ? -3.472 -8.369 8.907 1.00 84.19 116 LEU A C 1
ATOM 930 O O . LEU A 1 116 ? -4.198 -8.599 9.878 1.00 84.19 116 LEU A O 1
ATOM 934 N N . LEU A 1 117 ? -2.366 -7.629 9.001 1.00 81.69 117 LEU A N 1
ATOM 935 C CA . LEU A 1 117 ? -1.943 -6.973 10.244 1.00 81.69 117 LEU A CA 1
ATOM 936 C C . LEU A 1 117 ? -2.965 -5.929 10.712 1.00 81.69 117 LEU A C 1
ATOM 938 O O . LEU A 1 117 ? -3.454 -5.996 11.844 1.00 81.69 117 LEU A O 1
ATOM 942 N N . ILE A 1 118 ? -3.371 -5.021 9.820 1.00 83.88 118 ILE A N 1
ATOM 943 C CA . ILE A 1 118 ? -4.351 -3.970 10.126 1.00 83.88 118 ILE A CA 1
ATOM 944 C C . ILE A 1 118 ? -5.695 -4.580 10.524 1.00 83.88 118 ILE A C 1
ATOM 946 O O . ILE A 1 118 ? -6.350 -4.085 11.438 1.00 83.88 118 ILE A O 1
ATOM 950 N N . ARG A 1 119 ? -6.117 -5.681 9.894 1.00 84.12 119 ARG A N 1
ATOM 951 C CA . ARG A 1 119 ? -7.372 -6.359 10.233 1.00 84.12 119 ARG A CA 1
ATOM 952 C C . ARG A 1 119 ? -7.407 -6.793 11.696 1.00 84.12 119 ARG A C 1
ATOM 954 O O . ARG A 1 119 ? -8.410 -6.552 12.364 1.00 84.12 119 ARG A O 1
ATOM 961 N N . HIS A 1 120 ? -6.343 -7.422 12.194 1.00 81.25 120 HIS A N 1
ATOM 962 C CA . HIS A 1 120 ? -6.286 -7.851 13.594 1.00 81.25 120 H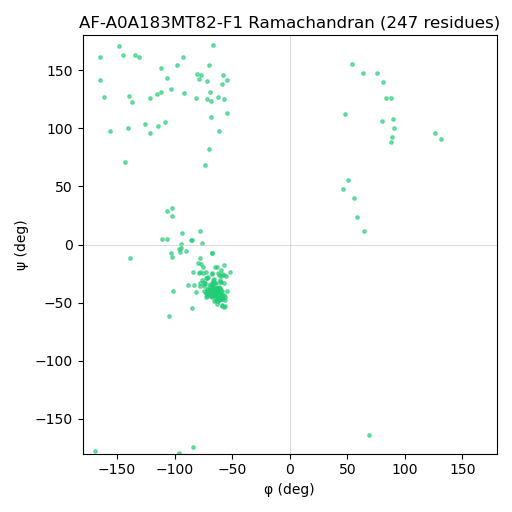IS A CA 1
ATOM 963 C C . HIS A 1 120 ? -6.269 -6.644 14.540 1.00 81.25 120 HIS A C 1
ATOM 965 O O . HIS A 1 120 ? -7.037 -6.618 15.502 1.00 81.25 120 HIS A O 1
ATOM 971 N N . ALA A 1 121 ? -5.485 -5.611 14.222 1.00 81.19 121 ALA A N 1
ATOM 972 C CA . ALA A 1 121 ? -5.432 -4.380 15.008 1.00 81.19 121 ALA A CA 1
ATOM 973 C C . ALA A 1 121 ? -6.798 -3.666 15.076 1.00 81.19 121 ALA A C 1
ATOM 975 O O . ALA A 1 121 ? -7.268 -3.309 16.156 1.00 81.19 121 ALA A O 1
ATOM 976 N N . MET A 1 122 ? -7.489 -3.526 13.943 1.00 84.50 122 MET A N 1
ATOM 977 C CA . MET A 1 122 ? -8.802 -2.880 13.861 1.00 84.50 122 MET A CA 1
ATOM 978 C C . MET A 1 122 ? -9.866 -3.627 14.667 1.00 84.50 122 MET A C 1
ATOM 980 O O . MET A 1 122 ? -10.670 -2.994 15.351 1.00 84.50 122 MET A O 1
ATOM 984 N N . ILE A 1 123 ? -9.863 -4.964 14.638 1.00 87.44 123 ILE A N 1
ATOM 985 C CA . ILE A 1 123 ? -10.786 -5.773 15.448 1.00 87.44 123 ILE A CA 1
ATOM 986 C C . ILE A 1 123 ? -10.568 -5.496 16.940 1.00 87.44 123 ILE A C 1
ATOM 988 O O . ILE A 1 123 ? -11.542 -5.274 17.661 1.00 87.44 123 ILE A O 1
ATOM 992 N N . LEU A 1 124 ? -9.314 -5.445 17.400 1.00 85.06 124 LEU A N 1
ATOM 993 C CA . LEU A 1 124 ? -8.996 -5.147 18.800 1.00 85.06 124 LEU A CA 1
ATOM 994 C C . LEU A 1 124 ? -9.464 -3.746 19.210 1.00 85.06 124 LEU A C 1
ATOM 996 O O . LEU A 1 124 ? -10.065 -3.590 20.273 1.00 85.06 124 LEU A O 1
ATOM 1000 N N . VAL A 1 125 ? -9.268 -2.740 18.352 1.00 89.12 125 VAL A N 1
ATOM 1001 C CA . VAL A 1 125 ? -9.742 -1.369 18.604 1.00 89.12 125 VAL A CA 1
ATOM 1002 C C . VAL A 1 125 ? -11.267 -1.324 18.716 1.00 89.12 125 VAL A C 1
ATOM 1004 O O . VAL A 1 125 ? -11.797 -0.717 19.648 1.00 89.12 125 VAL A O 1
ATOM 1007 N N . ILE A 1 126 ? -11.986 -1.982 17.803 1.00 89.25 126 ILE A N 1
ATOM 1008 C CA . ILE A 1 126 ? -13.455 -2.003 17.799 1.00 89.25 126 ILE A CA 1
ATOM 1009 C C . ILE A 1 126 ? -13.989 -2.694 19.059 1.00 89.25 126 ILE A C 1
ATOM 1011 O O . ILE A 1 126 ? -14.853 -2.141 19.741 1.00 89.25 126 ILE A O 1
ATOM 1015 N N . VAL A 1 127 ? -13.454 -3.866 19.410 1.00 90.44 127 VAL A N 1
ATOM 1016 C CA . VAL A 1 127 ? -13.857 -4.598 20.622 1.00 90.44 127 VAL A CA 1
ATOM 1017 C C . VAL A 1 127 ? -13.549 -3.781 21.879 1.00 90.44 127 VAL A C 1
ATOM 1019 O O . VAL A 1 127 ? -14.396 -3.688 22.767 1.00 90.44 127 VAL A O 1
ATOM 1022 N N . GLY A 1 128 ? -12.392 -3.116 21.928 1.00 88.25 128 GLY A N 1
ATOM 1023 C CA . GLY A 1 128 ? -12.028 -2.215 23.022 1.00 88.25 128 GLY A CA 1
ATOM 1024 C C . GLY A 1 128 ? -13.019 -1.060 23.191 1.00 88.25 128 GLY A C 1
ATOM 1025 O O . GLY A 1 128 ? -13.496 -0.812 24.298 1.00 88.25 128 GLY A O 1
ATOM 1026 N N . LYS A 1 129 ? -13.404 -0.392 22.094 1.00 89.31 129 LYS A N 1
ATOM 1027 C CA . LYS A 1 129 ? -14.407 0.692 22.114 1.00 89.31 129 LYS A CA 1
ATOM 1028 C C . LYS A 1 129 ? -15.768 0.206 22.620 1.00 89.31 129 LYS A C 1
ATOM 1030 O O . LYS A 1 129 ? -16.391 0.890 23.430 1.00 89.31 129 LYS A O 1
ATOM 1035 N N . ILE A 1 130 ? -16.217 -0.970 22.178 1.00 92.56 130 ILE A N 1
ATOM 1036 C CA . ILE A 1 130 ? -17.490 -1.562 22.617 1.00 92.56 130 ILE A CA 1
ATOM 1037 C C . ILE A 1 130 ? -17.438 -1.916 24.110 1.00 92.56 130 ILE A C 1
ATOM 1039 O O . ILE A 1 130 ? -18.389 -1.633 24.838 1.00 92.56 130 ILE A O 1
ATOM 1043 N N . GLY A 1 131 ? -16.324 -2.479 24.587 1.00 89.00 131 GLY A N 1
ATOM 1044 C CA . GLY A 1 131 ? -16.139 -2.818 26.000 1.00 89.00 131 GLY A CA 1
ATOM 1045 C C . GLY A 1 131 ? -16.214 -1.595 26.916 1.00 89.00 131 GLY A C 1
ATOM 1046 O O . GLY A 1 131 ? -16.929 -1.616 27.917 1.00 89.00 131 GLY A O 1
ATOM 1047 N N . ILE A 1 132 ? -15.551 -0.498 26.538 1.00 90.75 132 ILE A N 1
ATOM 1048 C CA . ILE A 1 132 ? -15.591 0.764 27.294 1.00 90.75 132 ILE A CA 1
ATOM 1049 C C . ILE A 1 132 ? -17.022 1.318 27.364 1.00 90.75 132 ILE A C 1
ATOM 1051 O O . ILE A 1 132 ? -17.461 1.757 28.428 1.00 90.75 132 ILE A O 1
ATOM 1055 N N . LEU A 1 133 ? -17.775 1.256 26.260 1.00 91.75 133 LEU A N 1
ATOM 1056 C CA . LEU A 1 133 ? -19.172 1.695 26.227 1.00 91.75 133 LEU A CA 1
ATOM 1057 C C . LEU A 1 133 ? -20.078 0.830 27.121 1.00 91.75 133 LEU A C 1
ATOM 1059 O O . LEU A 1 133 ? -20.952 1.349 27.809 1.00 91.75 133 LEU A O 1
ATOM 1063 N N . ALA A 1 134 ? -19.872 -0.486 27.148 1.00 89.50 134 ALA A N 1
ATOM 1064 C CA . ALA A 1 134 ? -20.649 -1.374 28.011 1.00 89.50 134 ALA A CA 1
ATOM 1065 C C . ALA A 1 134 ? -20.403 -1.082 29.503 1.00 89.50 134 ALA A C 1
ATOM 1067 O O . ALA A 1 134 ? -21.345 -1.058 30.298 1.00 89.50 134 ALA A O 1
ATOM 1068 N N . ILE A 1 135 ? -19.150 -0.805 29.875 1.00 90.44 135 ILE A N 1
ATOM 1069 C CA . ILE A 1 135 ? -18.777 -0.450 31.250 1.00 90.44 135 ILE A CA 1
ATOM 1070 C C . ILE A 1 135 ? -19.409 0.885 31.659 1.00 90.44 135 ILE A C 1
ATOM 1072 O O . ILE A 1 135 ? -19.956 0.983 32.758 1.00 90.44 135 ILE A O 1
ATOM 1076 N N . SER A 1 136 ? -19.395 1.899 30.787 1.00 88.38 136 SER A N 1
ATOM 1077 C CA . SER A 1 136 ? -19.996 3.198 31.111 1.00 88.38 136 SER A CA 1
ATOM 1078 C C . SER A 1 136 ? -21.508 3.093 31.338 1.00 88.38 136 SER A C 1
ATOM 1080 O O . SER A 1 136 ? -22.024 3.664 32.299 1.00 88.38 136 SER A O 1
ATOM 1082 N N . ILE A 1 137 ? -22.212 2.283 30.541 1.00 91.12 137 ILE A N 1
ATOM 1083 C CA . ILE A 1 137 ? -23.643 2.003 30.736 1.00 91.12 137 ILE A CA 1
ATOM 1084 C C . ILE A 1 137 ? -23.889 1.287 32.072 1.00 91.12 137 ILE A C 1
ATOM 1086 O O . ILE A 1 137 ? -24.798 1.666 32.814 1.00 91.12 137 ILE A O 1
ATOM 1090 N N . ALA A 1 138 ? -23.072 0.289 32.421 1.00 87.69 138 ALA A N 1
ATOM 1091 C CA . ALA A 1 138 ? -23.210 -0.439 33.683 1.00 87.69 138 ALA A CA 1
ATOM 1092 C C . ALA A 1 138 ? -23.043 0.479 34.909 1.00 87.69 138 ALA A C 1
ATOM 1094 O O . ALA A 1 138 ? -23.799 0.357 35.876 1.00 87.69 138 ALA A O 1
ATOM 1095 N N . ILE A 1 139 ? -22.110 1.435 34.852 1.00 88.00 139 ILE A N 1
ATOM 1096 C CA . ILE A 1 139 ? -21.897 2.427 35.917 1.00 88.00 139 ILE A CA 1
ATOM 1097 C C . ILE A 1 139 ? -23.123 3.334 36.078 1.00 88.00 139 ILE A C 1
ATOM 1099 O O . ILE A 1 139 ? -23.551 3.573 37.207 1.00 88.00 139 ILE A O 1
ATOM 1103 N N . VAL A 1 140 ? -23.728 3.800 34.980 1.00 90.31 140 VAL A N 1
ATOM 1104 C CA . VAL A 1 140 ? -24.944 4.634 35.034 1.00 90.31 140 VAL A CA 1
ATOM 1105 C C . VAL A 1 140 ? -26.109 3.871 35.669 1.00 90.31 140 VAL A C 1
ATOM 1107 O O . VAL A 1 140 ? -26.803 4.416 36.529 1.00 90.31 140 VAL A O 1
ATOM 1110 N N . ILE A 1 141 ? -26.301 2.599 35.306 1.00 89.38 141 ILE A N 1
ATOM 1111 C CA . ILE A 1 141 ? -27.359 1.755 35.881 1.00 89.38 141 ILE A CA 1
ATOM 1112 C C . ILE A 1 141 ? -27.122 1.537 37.380 1.00 89.38 141 ILE A C 1
ATOM 1114 O O . ILE A 1 141 ? -28.039 1.728 38.180 1.00 89.38 141 ILE A O 1
ATOM 1118 N N . ALA A 1 142 ? -25.896 1.186 37.778 1.00 79.81 142 ALA A N 1
ATOM 1119 C CA . ALA A 1 142 ? -25.548 0.994 39.183 1.00 79.81 142 ALA A CA 1
ATOM 1120 C C . ALA A 1 142 ? -25.745 2.286 39.994 1.00 79.81 142 ALA A C 1
ATOM 1122 O O . ALA A 1 142 ? -26.376 2.257 41.050 1.00 79.81 142 ALA A O 1
ATOM 1123 N N . GLY A 1 143 ? -25.285 3.430 39.478 1.00 76.94 143 GLY A N 1
ATOM 1124 C CA . GLY A 1 143 ? -25.492 4.740 40.096 1.00 76.94 143 GLY A CA 1
ATOM 1125 C C . GLY A 1 143 ? -26.974 5.087 40.264 1.00 76.94 143 GLY A C 1
ATOM 1126 O O . GLY A 1 143 ? -27.372 5.569 41.325 1.00 76.94 143 GLY A O 1
ATOM 1127 N N . GLY A 1 144 ? -27.804 4.765 39.268 1.00 75.00 144 GLY A N 1
ATOM 1128 C CA . GLY A 1 144 ? -29.258 4.895 39.351 1.00 75.00 144 GLY A CA 1
ATOM 1129 C C . GLY A 1 144 ? -29.853 4.066 40.492 1.00 75.00 144 GLY A C 1
ATOM 1130 O O . GLY A 1 144 ? -30.545 4.614 41.346 1.00 75.00 144 GLY A O 1
ATOM 1131 N N . ILE A 1 145 ? -29.532 2.771 40.572 1.00 76.94 145 ILE A N 1
ATOM 1132 C CA . ILE A 1 145 ? -30.031 1.886 41.642 1.00 76.94 145 ILE A CA 1
ATOM 1133 C C . ILE A 1 145 ? -29.611 2.404 43.029 1.00 76.94 145 ILE A C 1
ATOM 1135 O O . ILE A 1 145 ? -30.436 2.474 43.944 1.00 76.94 145 ILE A O 1
ATOM 1139 N N . PHE A 1 146 ? -28.353 2.825 43.190 1.00 70.12 146 PHE A N 1
ATOM 1140 C CA . PHE A 1 146 ? -27.864 3.368 44.459 1.00 70.12 146 PHE A CA 1
ATOM 1141 C C . PHE A 1 146 ? -28.562 4.680 44.847 1.00 70.12 146 PHE A C 1
ATOM 1143 O O . PHE A 1 146 ? -28.954 4.831 46.007 1.00 70.12 146 PHE A O 1
ATOM 1150 N N . ALA A 1 147 ? -28.795 5.596 43.903 1.00 72.94 147 ALA A N 1
ATOM 1151 C CA . ALA A 1 147 ? -29.517 6.843 44.168 1.00 72.94 147 ALA A CA 1
ATOM 1152 C C . ALA A 1 147 ? -30.956 6.587 44.647 1.00 72.94 147 ALA A C 1
ATOM 1154 O O . ALA A 1 147 ? -31.389 7.185 45.632 1.00 72.94 147 ALA A O 1
ATOM 1155 N N . TRP A 1 148 ? -31.660 5.645 44.013 1.00 65.38 148 TRP A N 1
ATOM 1156 C CA . TRP A 1 148 ? -33.014 5.247 44.414 1.00 65.38 148 TRP A CA 1
ATOM 1157 C C . TRP A 1 148 ? -33.045 4.611 45.808 1.00 65.38 148 TRP A C 1
ATOM 1159 O O . TRP A 1 148 ? -33.968 4.849 46.589 1.00 65.38 148 TRP A O 1
ATOM 1169 N N . SER A 1 149 ? -32.025 3.823 46.160 1.00 63.12 149 SER A N 1
ATOM 1170 C CA . SER A 1 149 ? -31.933 3.242 47.503 1.00 63.12 149 SER A CA 1
ATOM 1171 C C . SER A 1 149 ? -31.719 4.313 48.581 1.00 63.12 149 SER A C 1
ATOM 1173 O O . SER A 1 149 ? -32.344 4.254 49.639 1.00 63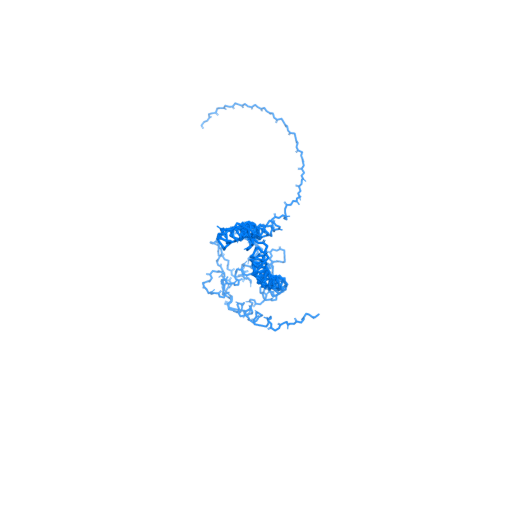.12 149 SER A O 1
ATOM 1175 N N . SER A 1 150 ? -30.905 5.337 48.297 1.00 59.06 150 SER A N 1
ATOM 1176 C CA . SER A 1 150 ? -30.632 6.425 49.237 1.00 59.06 150 SER A CA 1
ATOM 1177 C C . SER A 1 150 ? -31.861 7.292 49.497 1.00 59.06 150 SER A C 1
ATOM 1179 O O . SER A 1 150 ? -32.113 7.612 50.655 1.00 59.06 150 SER A O 1
ATOM 1181 N N . THR A 1 151 ? -32.629 7.661 48.464 1.00 60.69 151 THR A N 1
ATOM 1182 C CA . THR A 1 151 ? -33.855 8.464 48.635 1.00 60.69 151 THR A CA 1
ATOM 1183 C C . THR A 1 151 ? -34.906 7.708 49.444 1.00 60.69 151 THR A C 1
ATOM 1185 O O . THR A 1 151 ? -35.469 8.243 50.397 1.00 60.69 151 THR A O 1
ATOM 1188 N N . THR A 1 152 ? -35.086 6.420 49.150 1.00 59.03 152 THR A N 1
ATOM 1189 C CA . THR A 1 152 ? -36.033 5.559 49.872 1.00 59.03 152 THR A CA 1
ATOM 1190 C C . THR A 1 152 ? -35.657 5.428 51.352 1.00 59.03 152 THR A C 1
ATOM 1192 O O . THR A 1 152 ? -36.514 5.534 52.230 1.00 59.03 152 THR A O 1
ATOM 1195 N N . VAL A 1 153 ? -34.369 5.239 51.659 1.00 54.62 153 VAL A N 1
ATOM 1196 C CA . VAL A 1 153 ? -33.892 5.127 53.046 1.00 54.62 153 VAL A CA 1
ATOM 1197 C C . VAL A 1 153 ? -34.026 6.455 53.796 1.00 54.62 153 VAL A C 1
ATOM 1199 O O . VAL A 1 153 ? -34.433 6.441 54.960 1.00 54.62 153 VAL A O 1
ATOM 1202 N N . THR A 1 154 ? -33.754 7.602 53.160 1.00 58.31 154 THR A N 1
ATOM 1203 C CA . THR A 1 154 ? -33.947 8.916 53.799 1.00 58.31 154 THR A CA 1
ATOM 1204 C C . THR A 1 154 ? -35.417 9.210 54.104 1.00 58.31 154 THR A C 1
ATOM 1206 O O . THR A 1 154 ? -35.716 9.728 55.181 1.00 58.31 154 THR A O 1
ATOM 1209 N N . ASP A 1 155 ? -36.340 8.815 53.225 1.00 59.50 155 ASP A N 1
ATOM 1210 C CA . ASP A 1 155 ? -37.779 9.054 53.402 1.00 59.50 155 ASP A CA 1
ATOM 1211 C C . ASP A 1 155 ? -38.382 8.172 54.514 1.00 59.50 155 ASP A C 1
ATOM 1213 O O . ASP A 1 155 ? -39.166 8.637 55.353 1.00 59.50 155 ASP A O 1
ATOM 1217 N N . ILE A 1 156 ? -37.961 6.904 54.592 1.00 60.22 156 ILE A N 1
ATOM 1218 C CA . ILE A 1 156 ? -38.379 5.977 55.656 1.00 60.22 156 ILE A CA 1
ATOM 1219 C C . ILE A 1 156 ? -37.820 6.415 57.016 1.00 60.22 156 ILE A C 1
ATOM 1221 O O . ILE A 1 156 ? -38.549 6.434 58.013 1.00 60.22 156 ILE A O 1
ATOM 1225 N N . LEU A 1 157 ? -36.538 6.792 57.079 1.00 54.81 157 LEU A N 1
ATOM 1226 C CA . LEU A 1 157 ? -35.930 7.267 58.323 1.00 54.81 157 LEU A CA 1
ATOM 1227 C C . LEU A 1 157 ? -36.592 8.559 58.804 1.00 54.81 157 LEU A C 1
ATOM 1229 O O . LEU A 1 157 ? -36.928 8.635 59.981 1.00 54.81 157 LEU A O 1
ATOM 1233 N N . SER A 1 158 ? -36.847 9.526 57.915 1.00 61.09 158 SER A N 1
ATOM 1234 C CA . SER A 1 158 ? -37.546 10.777 58.242 1.00 61.09 158 SER A CA 1
ATOM 1235 C C . SER A 1 158 ? -38.920 10.517 58.869 1.00 61.09 158 SER A C 1
ATOM 1237 O O . SER A 1 158 ? -39.195 10.968 59.983 1.00 61.09 158 SER A O 1
ATOM 1239 N N . SER A 1 159 ? -39.763 9.714 58.215 1.00 60.47 159 SER A N 1
ATOM 1240 C CA . SER A 1 159 ? -41.119 9.423 58.704 1.00 60.47 159 SER A CA 1
ATOM 1241 C C . SER A 1 159 ? -41.132 8.681 60.049 1.00 60.47 159 SER A C 1
ATOM 1243 O O . SER A 1 159 ? -41.933 9.002 60.932 1.00 60.47 159 SER A O 1
ATOM 1245 N N . THR A 1 160 ? -40.197 7.751 60.254 1.00 62.16 160 THR A N 1
ATOM 1246 C CA . THR A 1 160 ? -40.082 6.985 61.503 1.00 62.16 160 THR A CA 1
ATOM 1247 C C . THR A 1 160 ? -39.540 7.845 62.650 1.00 62.16 160 THR A C 1
ATOM 1249 O O . THR A 1 160 ? -40.069 7.789 63.763 1.00 62.16 160 THR A O 1
ATOM 1252 N N . LEU A 1 161 ? -38.534 8.693 62.389 1.00 60.91 161 LEU A N 1
ATOM 1253 C CA . LEU A 1 161 ? -37.970 9.612 63.386 1.00 60.91 161 LEU A CA 1
ATOM 1254 C C . LEU A 1 161 ? -38.994 10.664 63.828 1.00 60.91 161 LEU A C 1
ATOM 1256 O O . LEU A 1 161 ? -39.128 10.915 65.026 1.00 60.91 161 LEU A O 1
ATOM 1260 N N . VAL A 1 162 ? -39.738 11.252 62.881 1.00 62.09 162 VAL A N 1
ATOM 1261 C CA . VAL A 1 162 ? -40.813 12.214 63.177 1.00 62.09 162 VAL A CA 1
ATOM 1262 C C . VAL A 1 162 ? -41.870 11.564 64.067 1.00 62.09 162 VAL A C 1
ATOM 1264 O O . VAL A 1 162 ? -42.276 12.160 65.064 1.00 62.09 162 VAL A O 1
ATOM 1267 N N . SER A 1 163 ? -42.280 10.328 63.759 1.00 63.75 163 SER A N 1
ATOM 1268 C CA . SER A 1 163 ? -43.249 9.591 64.574 1.00 63.75 163 SER A CA 1
ATOM 1269 C C . SER A 1 163 ? -42.728 9.334 65.991 1.00 63.75 163 SER A C 1
ATOM 1271 O O . SER A 1 163 ? -43.430 9.633 66.954 1.00 63.75 163 SER A O 1
ATOM 1273 N N . TYR A 1 164 ? -41.492 8.840 66.132 1.00 60.78 164 TYR A N 1
ATOM 1274 C CA . TYR A 1 164 ? -40.892 8.511 67.430 1.00 60.78 164 TYR A CA 1
ATOM 1275 C C . TYR A 1 164 ? -40.682 9.745 68.322 1.00 60.78 164 TYR A C 1
ATOM 1277 O O . TYR A 1 164 ? -40.967 9.712 69.524 1.00 60.78 164 TYR A O 1
ATOM 1285 N N . ILE A 1 165 ? -40.218 10.860 67.750 1.00 60.06 165 ILE A N 1
ATOM 1286 C CA . ILE A 1 165 ? -40.033 12.121 68.482 1.00 60.06 165 ILE A CA 1
ATOM 1287 C C . ILE A 1 165 ? -41.388 12.687 68.906 1.00 60.06 165 ILE A C 1
ATOM 1289 O O . ILE A 1 165 ? -41.541 13.082 70.062 1.00 60.06 165 ILE A O 1
ATOM 1293 N N . LYS A 1 166 ? -42.393 12.667 68.021 1.00 59.56 166 LYS A N 1
ATOM 1294 C CA . LYS A 1 166 ? -43.745 13.142 68.334 1.00 59.56 166 LYS A CA 1
ATOM 1295 C C . LYS A 1 166 ? -44.369 12.344 69.479 1.00 59.56 166 LYS A C 1
ATOM 1297 O O . LYS A 1 166 ? -44.877 12.949 70.415 1.00 59.56 166 LYS A O 1
ATOM 1302 N N . THR A 1 167 ? -44.265 11.013 69.475 1.00 62.66 167 THR A N 1
ATOM 1303 C CA . THR A 1 167 ? -44.798 10.173 70.564 1.00 62.66 167 THR A CA 1
ATOM 1304 C C . THR A 1 167 ? -44.050 10.349 71.884 1.00 62.66 167 THR A C 1
ATOM 1306 O O . THR A 1 167 ? -44.672 10.305 72.941 1.00 62.66 167 THR A O 1
ATOM 1309 N N . THR A 1 168 ? -42.734 10.575 71.844 1.00 58.12 168 THR A N 1
ATOM 1310 C CA . THR A 1 168 ? -41.898 10.660 73.055 1.00 58.12 168 THR A CA 1
ATOM 1311 C C . THR A 1 168 ? -41.940 12.047 73.705 1.00 58.12 168 THR A C 1
ATOM 1313 O O . THR A 1 168 ? -41.905 12.157 74.929 1.00 58.12 168 THR A O 1
ATOM 1316 N N . PHE A 1 169 ? -42.039 13.119 72.910 1.00 53.34 169 PHE A N 1
ATOM 1317 C CA . PHE A 1 169 ? -41.967 14.502 73.399 1.00 53.34 169 PHE A CA 1
ATOM 1318 C C . PHE A 1 169 ? -43.320 15.220 73.505 1.00 53.34 169 PHE A C 1
ATOM 1320 O O . PHE A 1 169 ? -43.386 16.251 74.179 1.00 53.34 169 PHE A O 1
ATOM 1327 N N . SER A 1 170 ? -44.414 14.664 72.959 1.00 52.09 170 SER A N 1
ATOM 1328 C CA . SER A 1 170 ? -45.764 15.244 73.104 1.00 52.09 170 SER A CA 1
ATOM 1329 C C . SER A 1 170 ? -46.218 15.424 74.556 1.00 52.09 170 SER A C 1
ATOM 1331 O O . SER A 1 170 ? -47.149 16.186 74.794 1.00 52.09 170 SER A O 1
ATOM 1333 N N . SER A 1 171 ? -45.588 14.762 75.534 1.00 50.88 171 SER A N 1
ATOM 1334 C CA . SER A 1 171 ? -45.999 14.868 76.937 1.00 50.88 171 SER A CA 1
ATOM 1335 C C . SER A 1 171 ? -45.220 15.897 77.768 1.00 50.88 171 SER A C 1
ATOM 1337 O O . SER A 1 171 ? -45.537 16.023 78.951 1.00 50.88 171 SER A O 1
ATOM 1339 N N . LYS A 1 172 ? -44.185 16.585 77.242 1.00 49.75 172 LYS A N 1
ATOM 1340 C CA . LYS A 1 172 ? -43.271 17.361 78.116 1.00 49.75 172 LYS A CA 1
ATOM 1341 C C . LYS A 1 172 ? -42.795 18.749 77.674 1.00 49.75 172 LYS A C 1
ATOM 1343 O O . LYS A 1 172 ? -42.271 19.448 78.537 1.00 49.75 172 LYS A O 1
ATOM 1348 N N . MET A 1 173 ? -42.978 19.220 76.436 1.00 49.22 173 MET A N 1
ATOM 1349 C CA . MET A 1 173 ? -42.619 20.615 76.112 1.00 49.22 173 MET A CA 1
ATOM 1350 C C . MET A 1 173 ? -43.216 21.114 74.789 1.00 49.22 173 MET A C 1
ATOM 1352 O O . MET A 1 173 ? -43.235 20.388 73.800 1.00 49.22 173 MET A O 1
ATOM 1356 N N . SER A 1 174 ? -43.641 22.383 74.766 1.00 48.91 174 SER A N 1
ATOM 1357 C CA . SER A 1 174 ? -44.052 23.144 73.574 1.00 48.91 174 SER A CA 1
ATOM 1358 C C . SER A 1 174 ? -42.829 23.534 72.730 1.00 48.91 174 SER A C 1
ATOM 1360 O O . SER A 1 174 ? -42.441 24.700 72.680 1.00 48.91 174 SER A O 1
ATOM 1362 N N . VAL A 1 175 ? -42.173 22.564 72.103 1.00 54.62 175 VAL A N 1
ATOM 1363 C CA . VAL A 1 175 ? -41.136 22.829 71.097 1.00 54.62 175 VAL A CA 1
ATOM 1364 C C . VAL A 1 175 ? -41.672 22.373 69.749 1.00 54.62 175 VAL A C 1
ATOM 1366 O O . VAL A 1 175 ? -42.202 21.267 69.636 1.00 54.62 175 VAL A O 1
ATOM 1369 N N . ASP A 1 176 ? -41.549 23.233 68.737 1.00 57.38 176 ASP A N 1
ATOM 1370 C CA . ASP A 1 176 ? -41.957 22.943 67.362 1.00 57.38 176 ASP A CA 1
ATOM 1371 C C . ASP A 1 176 ? -41.009 21.897 66.749 1.00 57.38 176 ASP A C 1
ATOM 1373 O O . ASP A 1 176 ? -39.999 22.186 66.101 1.00 57.38 176 ASP A O 1
ATOM 1377 N N . THR A 1 177 ? -41.307 20.642 67.077 1.00 55.59 177 THR A N 1
ATOM 1378 C CA . THR A 1 177 ? -40.544 19.429 66.751 1.00 55.59 177 THR A CA 1
ATOM 1379 C C . THR A 1 177 ? -40.326 19.256 65.250 1.00 55.59 177 THR A C 1
ATOM 1381 O O . THR A 1 177 ? -39.319 18.683 64.838 1.00 55.59 177 THR A O 1
ATOM 1384 N N . THR A 1 178 ? -41.211 19.817 64.431 1.00 55.91 178 THR A N 1
ATOM 1385 C CA . THR A 1 178 ? -41.150 19.813 62.967 1.00 55.91 178 THR A CA 1
ATOM 1386 C C . THR A 1 178 ? -39.900 20.517 62.432 1.00 55.91 178 THR A C 1
ATOM 1388 O O . THR A 1 178 ? -39.209 19.999 61.556 1.00 55.91 178 THR A O 1
ATOM 1391 N N . THR A 1 179 ? -39.545 21.666 63.007 1.00 60.88 179 THR A N 1
ATOM 1392 C CA . THR A 1 179 ? -38.419 22.495 62.547 1.00 60.88 179 THR A CA 1
ATOM 1393 C C . THR A 1 179 ? -37.069 21.888 62.932 1.00 60.88 179 THR A C 1
ATOM 1395 O O . THR A 1 179 ? -36.110 21.935 62.160 1.00 60.88 179 THR A O 1
ATOM 1398 N N . LEU A 1 180 ? -36.998 21.254 64.106 1.00 60.16 180 LEU A N 1
ATOM 1399 C CA . LEU A 1 180 ? -35.786 20.587 64.586 1.00 60.16 180 LEU A CA 1
ATOM 1400 C C . LEU A 1 180 ? -35.430 19.371 63.718 1.00 60.16 180 LEU A C 1
ATOM 1402 O O . LEU A 1 180 ? -34.270 19.193 63.346 1.00 60.16 180 LEU A O 1
ATOM 1406 N N . VAL A 1 181 ? -36.429 18.559 63.363 1.00 60.28 181 VAL A N 1
ATOM 1407 C CA . VAL A 1 181 ? -36.222 17.367 62.532 1.00 60.28 181 VAL A CA 1
ATOM 1408 C C . VAL A 1 181 ? -35.780 17.751 61.117 1.00 60.28 181 VAL A C 1
ATOM 1410 O O . VAL A 1 181 ? -34.817 17.177 60.609 1.00 60.28 181 VAL A O 1
ATOM 1413 N N . ASN A 1 182 ? -36.383 18.784 60.523 1.00 57.31 182 ASN A N 1
ATOM 1414 C CA . ASN A 1 182 ? -35.993 19.276 59.197 1.00 57.31 182 ASN A CA 1
ATOM 1415 C C . ASN A 1 182 ? -34.532 19.767 59.150 1.00 57.31 182 ASN A C 1
ATOM 1417 O O . ASN A 1 182 ? -33.817 19.494 58.184 1.00 57.31 182 ASN A O 1
ATOM 1421 N N . ASN A 1 183 ? -34.050 20.423 60.211 1.00 63.78 183 ASN A N 1
ATOM 1422 C CA . ASN A 1 183 ? -32.657 20.874 60.296 1.00 63.78 183 ASN A CA 1
ATOM 1423 C C . ASN A 1 183 ? -31.662 19.708 60.407 1.00 63.78 183 ASN A C 1
ATOM 1425 O O . ASN A 1 183 ? -30.608 19.736 59.770 1.00 63.78 183 ASN A O 1
ATOM 1429 N N . ILE A 1 184 ? -31.991 18.664 61.173 1.00 62.59 184 ILE A N 1
ATOM 1430 C CA . ILE A 1 184 ? -31.134 17.476 61.314 1.00 62.59 184 ILE A CA 1
ATOM 1431 C C . ILE A 1 184 ? -31.052 16.710 59.988 1.00 62.59 184 ILE A C 1
ATOM 1433 O O . ILE A 1 184 ? -29.954 16.341 59.567 1.00 62.59 184 ILE A O 1
ATOM 1437 N N . ILE A 1 185 ? -32.184 16.528 59.301 1.00 62.50 185 ILE A N 1
ATOM 1438 C CA . ILE A 1 185 ? -32.229 15.874 57.986 1.00 62.50 185 ILE A CA 1
ATOM 1439 C C . ILE A 1 185 ? -31.363 16.647 56.983 1.00 62.50 185 ILE A C 1
ATOM 1441 O O . ILE A 1 185 ? -30.509 16.048 56.334 1.00 62.50 185 ILE A O 1
ATOM 1445 N N . SER A 1 186 ? -31.491 17.976 56.924 1.00 57.56 186 SER A N 1
ATOM 1446 C CA . SER A 1 186 ? -30.687 18.833 56.040 1.00 57.56 186 SER A CA 1
ATOM 1447 C C . SER A 1 186 ? -29.172 18.680 56.264 1.00 57.56 186 SER A C 1
ATOM 1449 O O . SER A 1 186 ? -28.403 18.526 55.310 1.00 57.56 186 SER A O 1
ATOM 1451 N N . ILE A 1 187 ? -28.724 18.633 57.524 1.00 59.62 187 ILE A N 1
ATOM 1452 C CA . ILE A 1 187 ? -27.302 18.465 57.870 1.00 59.62 187 ILE A CA 1
ATOM 1453 C C . ILE A 1 187 ? -26.777 17.088 57.428 1.00 59.62 187 ILE A C 1
ATOM 1455 O O . ILE A 1 187 ? -25.665 16.993 56.897 1.00 59.62 187 ILE A O 1
ATOM 1459 N N . VAL A 1 188 ? -27.568 16.027 57.614 1.00 55.72 188 VAL A N 1
ATOM 1460 C CA . VAL A 1 188 ? -27.199 14.660 57.207 1.00 55.72 188 VAL A CA 1
ATOM 1461 C C . VAL A 1 188 ? -27.168 14.533 55.679 1.00 55.72 188 VAL A C 1
ATOM 1463 O O . VAL A 1 188 ? -26.182 14.028 55.137 1.00 55.72 188 VAL A O 1
ATOM 1466 N N . GLN A 1 189 ? -28.170 15.073 54.975 1.00 54.53 189 GLN A N 1
ATOM 1467 C CA . GLN A 1 189 ? -28.248 15.072 53.506 1.00 54.53 189 GLN A CA 1
ATOM 1468 C C . GLN A 1 189 ? -27.033 15.779 52.877 1.00 54.53 189 GLN A C 1
ATOM 1470 O O . GLN A 1 189 ? -26.407 15.272 51.945 1.00 54.53 189 GLN A O 1
ATOM 1475 N N . THR A 1 190 ? -26.644 16.930 53.435 1.00 47.56 190 THR A N 1
ATOM 1476 C CA . THR A 1 190 ? -25.522 17.743 52.937 1.00 47.56 190 THR A CA 1
ATOM 1477 C C . THR A 1 190 ? -24.177 17.023 53.104 1.00 47.56 190 THR A C 1
ATOM 1479 O O . THR A 1 190 ? -23.319 17.076 52.221 1.00 47.56 190 THR A O 1
ATOM 1482 N N . ARG A 1 191 ? -23.992 16.285 54.208 1.00 49.94 191 ARG A N 1
ATOM 1483 C CA . ARG A 1 191 ? -22.767 15.512 54.488 1.00 49.94 191 ARG A CA 1
ATOM 1484 C C . ARG A 1 191 ? -22.600 14.299 53.563 1.00 49.94 191 ARG A C 1
ATOM 1486 O O . ARG A 1 191 ? -21.466 13.984 53.200 1.00 49.94 191 ARG A O 1
ATOM 1493 N N . LEU A 1 192 ? -23.693 13.642 53.171 1.00 51.53 192 LEU A N 1
ATOM 1494 C CA . LEU A 1 192 ? -23.676 12.521 52.221 1.00 51.53 192 LEU A CA 1
ATOM 1495 C C . LEU A 1 192 ? -23.403 12.984 50.782 1.00 51.53 192 LEU A C 1
ATOM 1497 O O . LEU A 1 192 ? -22.524 12.426 50.121 1.00 51.53 192 LEU A O 1
ATOM 1501 N N . ASN A 1 193 ? -24.062 14.055 50.330 1.00 49.53 193 ASN A N 1
ATOM 1502 C CA . AS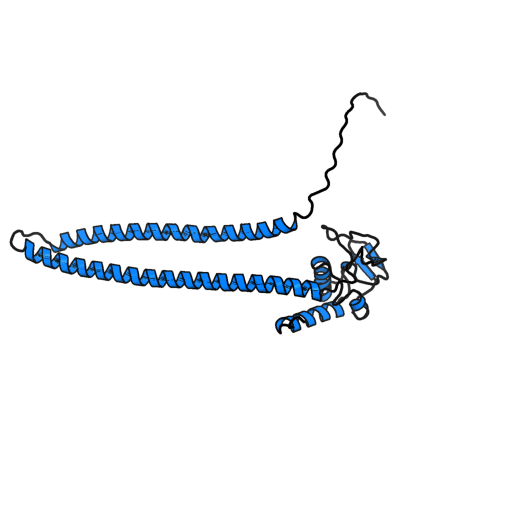N A 1 193 ? -23.878 14.592 48.976 1.00 49.53 193 ASN A CA 1
ATOM 1503 C C . ASN A 1 193 ? -22.448 15.115 48.726 1.00 49.53 193 ASN A C 1
ATOM 1505 O O . ASN A 1 193 ? -21.889 14.889 47.653 1.00 49.53 193 ASN A O 1
ATOM 1509 N N . CYS A 1 194 ? -21.807 15.736 49.726 1.00 42.47 194 CYS A N 1
ATOM 1510 C CA . CYS A 1 194 ? -20.424 16.222 49.608 1.00 42.47 194 CYS A CA 1
ATOM 1511 C C . CYS A 1 194 ? -19.386 15.092 49.451 1.00 42.47 194 CYS A C 1
ATOM 1513 O O . CYS A 1 194 ? -18.390 15.259 48.749 1.00 42.47 194 CYS A O 1
ATOM 1515 N N . ARG A 1 195 ? -19.611 13.922 50.069 1.00 50.47 195 ARG A N 1
ATOM 1516 C CA . ARG A 1 195 ? -18.713 12.760 49.916 1.00 50.47 195 ARG A CA 1
ATOM 1517 C C . ARG A 1 195 ? -18.854 12.081 48.551 1.00 50.47 195 ARG A C 1
ATOM 1519 O O . ARG A 1 195 ? -17.861 11.593 48.020 1.00 50.47 195 ARG A O 1
ATOM 1526 N N . LEU A 1 196 ? -20.053 12.083 47.972 1.00 50.09 196 LEU A N 1
ATOM 1527 C CA . LEU A 1 196 ? -20.311 11.524 46.641 1.00 50.09 196 LEU A CA 1
ATOM 1528 C C . LEU A 1 196 ? -19.695 12.375 45.520 1.00 50.09 196 LEU A C 1
ATOM 1530 O O . LEU A 1 196 ? -19.043 11.825 44.635 1.00 50.09 196 LEU A O 1
ATOM 1534 N N . LEU A 1 197 ? -19.810 13.706 45.598 1.00 49.50 197 LEU A N 1
ATOM 1535 C CA . LEU A 1 197 ? -19.182 14.628 44.639 1.00 49.50 197 LEU A CA 1
ATOM 1536 C C . LEU A 1 197 ? -17.651 14.504 44.610 1.00 49.50 197 LEU A C 1
ATOM 1538 O O . LEU A 1 197 ? -17.052 14.539 43.537 1.00 49.50 197 LEU A O 1
ATOM 1542 N N . HIS A 1 198 ? -17.013 14.289 45.764 1.00 48.81 198 HIS A N 1
ATOM 1543 C CA . HIS A 1 198 ? -15.562 14.096 45.841 1.00 48.81 198 HIS A CA 1
ATOM 1544 C C . HIS A 1 198 ? -15.091 12.814 45.125 1.00 48.81 198 HIS A C 1
ATOM 1546 O O . HIS A 1 198 ? -14.058 12.826 44.458 1.00 48.81 198 HIS A O 1
ATOM 1552 N N . ASN A 1 199 ? -15.863 11.723 45.202 1.00 49.16 199 ASN A N 1
ATOM 1553 C CA . ASN A 1 199 ? -15.545 10.473 44.500 1.00 49.16 199 ASN A CA 1
ATOM 1554 C C . ASN A 1 199 ? -15.823 10.552 42.990 1.00 49.16 199 ASN A C 1
ATOM 1556 O O . ASN A 1 199 ? -15.088 9.958 42.206 1.00 49.16 199 ASN A O 1
ATOM 1560 N N . TYR A 1 200 ? -16.837 11.316 42.575 1.00 47.16 200 TYR A N 1
ATOM 1561 C CA . TYR A 1 200 ? -17.174 11.499 41.161 1.00 47.16 200 TYR A CA 1
ATOM 1562 C C . TYR A 1 200 ? -16.149 12.387 40.430 1.00 47.16 200 TYR A C 1
ATOM 1564 O O . TYR A 1 200 ? -15.708 12.051 39.334 1.00 47.16 200 TYR A O 1
ATOM 1572 N N . MET A 1 201 ? -15.685 13.479 41.056 1.00 39.94 201 MET A N 1
ATOM 1573 C CA . MET A 1 201 ? -14.696 14.388 40.447 1.00 39.94 201 MET A CA 1
ATOM 1574 C C . MET A 1 201 ? -13.268 13.815 40.377 1.00 39.94 201 MET A C 1
ATOM 1576 O O . MET A 1 201 ? -12.481 14.239 39.533 1.00 39.94 201 MET A O 1
ATOM 1580 N N . MET A 1 202 ? -12.915 12.846 41.230 1.00 45.00 202 MET A N 1
ATOM 1581 C CA . MET A 1 202 ? -11.635 12.126 41.128 1.00 45.00 202 MET A CA 1
ATOM 1582 C C . MET A 1 202 ? -11.590 11.162 39.927 1.00 45.00 202 MET A C 1
ATOM 1584 O O . MET A 1 202 ? -10.512 10.936 39.386 1.00 45.00 202 MET A O 1
ATOM 1588 N N . TYR A 1 203 ? -12.736 10.623 39.489 1.00 43.25 203 TYR A N 1
ATOM 1589 C CA . TYR A 1 203 ? -12.809 9.630 38.405 1.00 43.25 203 TYR A CA 1
ATOM 1590 C C . TYR A 1 203 ? -12.829 10.255 36.998 1.00 43.25 203 TYR A C 1
ATOM 1592 O O . TYR A 1 203 ? -12.426 9.629 36.020 1.00 43.25 203 TYR A O 1
ATOM 1600 N N . ASP A 1 204 ? -13.263 11.512 36.886 1.00 36.97 204 ASP A N 1
ATOM 1601 C CA . ASP A 1 204 ? -13.263 12.243 35.615 1.00 36.97 204 ASP A CA 1
ATOM 1602 C C . ASP A 1 204 ? -11.828 12.576 35.149 1.00 36.97 204 ASP A C 1
ATOM 1604 O O . ASP A 1 204 ? -11.471 12.398 33.981 1.00 36.97 204 ASP A O 1
ATOM 1608 N N . LYS A 1 205 ? -10.942 12.929 36.096 1.00 38.19 205 LYS A N 1
ATOM 1609 C CA . LYS A 1 205 ? -9.521 13.219 35.822 1.00 38.19 205 LYS A CA 1
ATOM 1610 C C . LYS A 1 205 ? -8.730 12.014 35.305 1.00 38.19 205 LYS A C 1
ATOM 1612 O O . LYS A 1 205 ? -7.822 12.207 34.496 1.00 38.19 205 LYS A O 1
ATOM 1617 N N . THR A 1 206 ? -9.060 10.795 35.734 1.00 41.94 206 THR A N 1
ATOM 1618 C CA . THR A 1 206 ? -8.408 9.557 35.269 1.00 41.94 206 THR A CA 1
ATOM 1619 C C . THR A 1 206 ? -8.839 9.144 33.860 1.00 41.94 206 THR A C 1
ATOM 1621 O O . THR A 1 206 ? -8.061 8.493 33.165 1.00 41.94 206 THR A O 1
ATOM 1624 N N . SER A 1 207 ? -10.025 9.555 33.387 1.00 36.19 207 SER A N 1
ATOM 1625 C CA . SER A 1 207 ? -10.452 9.290 32.002 1.00 36.19 207 SER A CA 1
ATOM 1626 C C . SER A 1 207 ? -9.729 10.189 30.987 1.00 36.19 207 SER A C 1
ATOM 1628 O O . SER A 1 207 ? -9.353 9.732 29.907 1.00 36.19 207 SER A O 1
ATOM 1630 N N . PHE A 1 208 ? -9.424 11.437 31.365 1.00 38.88 208 PHE A N 1
ATOM 1631 C CA . PHE A 1 208 ? -8.692 12.378 30.511 1.00 38.88 208 PHE A CA 1
ATOM 1632 C C . PHE A 1 208 ? -7.198 12.024 30.379 1.00 38.88 208 PHE A C 1
ATOM 1634 O O . PHE A 1 208 ? -6.592 12.264 29.337 1.00 38.88 208 PHE A O 1
ATOM 1641 N N . THR A 1 209 ? -6.602 11.379 31.393 1.00 39.44 209 THR A N 1
ATOM 1642 C CA . THR A 1 209 ? -5.185 10.955 31.372 1.00 39.44 209 THR A CA 1
ATOM 1643 C C . THR A 1 209 ? -4.914 9.701 30.533 1.00 39.44 209 THR A C 1
ATOM 1645 O O . THR A 1 209 ? -3.768 9.473 30.155 1.00 39.44 209 THR A O 1
ATOM 1648 N N . GLN A 1 210 ? -5.930 8.904 30.178 1.00 41.28 210 GLN A N 1
ATOM 1649 C CA . GLN A 1 210 ? -5.747 7.754 29.273 1.00 41.28 210 GLN A CA 1
ATOM 1650 C C . GLN A 1 210 ? -5.635 8.166 27.796 1.00 41.28 210 GLN A C 1
ATOM 1652 O O . GLN A 1 210 ? -5.013 7.460 27.000 1.00 41.28 210 GLN A O 1
ATOM 1657 N N . SER A 1 211 ? -6.172 9.336 27.423 1.00 42.44 211 SER A N 1
ATOM 1658 C CA . SER A 1 211 ? -6.017 9.881 26.068 1.00 42.44 211 SER A CA 1
ATOM 1659 C C . SER A 1 211 ? -4.558 10.215 25.746 1.00 42.44 211 SER A C 1
ATOM 1661 O O . SER A 1 211 ? -4.139 10.071 24.600 1.00 42.44 211 SER A O 1
ATOM 1663 N N . THR A 1 212 ? -3.767 10.637 26.735 1.00 41.19 212 THR A N 1
ATOM 1664 C CA . THR A 1 212 ? -2.339 10.929 26.558 1.00 41.19 212 THR A CA 1
ATOM 1665 C C . THR A 1 212 ? -1.490 9.660 26.510 1.00 41.19 212 THR A C 1
ATOM 1667 O O . THR A 1 212 ? -0.535 9.613 25.740 1.00 41.19 212 THR A O 1
ATOM 1670 N N . THR A 1 213 ? -1.852 8.589 27.226 1.00 46.50 213 THR A N 1
ATOM 1671 C CA . THR A 1 213 ? -1.113 7.309 27.170 1.00 46.50 213 THR A CA 1
ATOM 1672 C C . THR A 1 213 ? -1.232 6.625 25.804 1.00 46.50 213 THR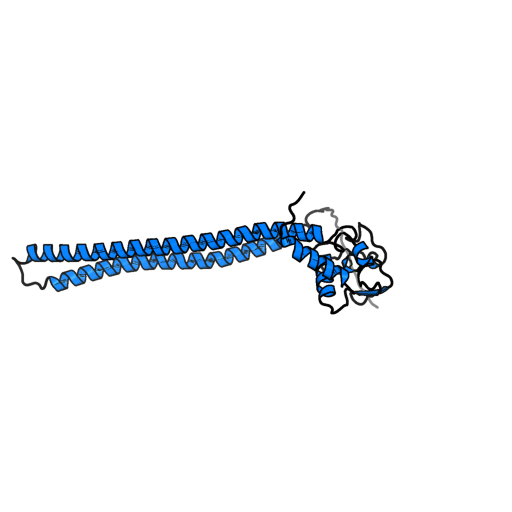 A C 1
ATOM 1674 O O . THR A 1 213 ? -0.273 6.013 25.341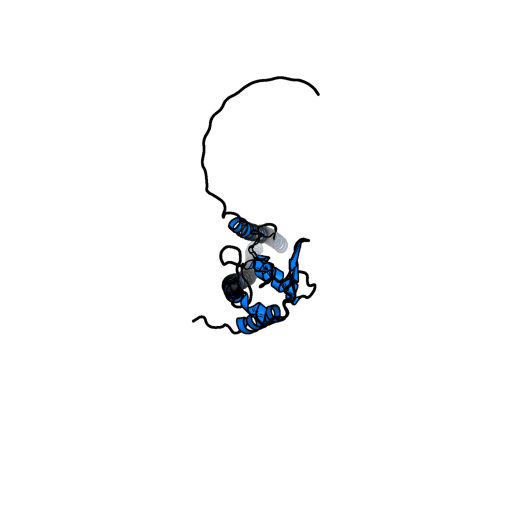 1.00 46.50 213 THR A O 1
ATOM 1677 N N . ALA A 1 214 ? -2.367 6.782 25.113 1.00 45.25 214 ALA A N 1
ATOM 1678 C CA . ALA A 1 214 ? -2.542 6.283 23.747 1.00 45.25 214 ALA A CA 1
ATOM 1679 C C . ALA A 1 214 ? -1.672 7.036 22.718 1.00 45.25 214 ALA A C 1
ATOM 1681 O O . ALA A 1 214 ? -1.168 6.419 21.785 1.00 45.25 214 ALA A O 1
ATOM 1682 N N . ILE A 1 215 ? -1.435 8.340 22.915 1.00 48.59 215 ILE A N 1
ATOM 1683 C CA . ILE A 1 215 ? -0.514 9.134 22.080 1.00 48.59 215 ILE A CA 1
ATOM 1684 C C . ILE A 1 215 ? 0.943 8.697 22.319 1.00 48.59 215 ILE A C 1
ATOM 1686 O O . ILE A 1 215 ? 1.698 8.545 21.363 1.00 48.59 215 ILE A O 1
ATOM 1690 N N . TYR A 1 216 ? 1.324 8.398 23.568 1.00 44.97 216 TYR A N 1
ATOM 1691 C CA . TYR A 1 216 ? 2.639 7.816 23.877 1.00 44.97 216 TYR A CA 1
ATOM 1692 C C . TYR A 1 216 ? 2.841 6.432 23.238 1.00 44.97 216 TYR A C 1
ATOM 1694 O O . TYR A 1 216 ? 3.932 6.156 22.750 1.00 44.97 216 TYR A O 1
ATOM 1702 N N . PHE A 1 217 ? 1.806 5.585 23.179 1.00 46.03 217 PHE A N 1
ATOM 1703 C CA . PHE A 1 217 ? 1.884 4.283 22.501 1.00 46.03 217 PHE A CA 1
ATOM 1704 C C . PHE A 1 217 ? 2.054 4.406 20.980 1.00 46.03 217 PHE A C 1
ATOM 1706 O O . PHE A 1 217 ? 2.801 3.629 20.396 1.00 46.03 217 PHE A O 1
ATOM 1713 N N . VAL A 1 218 ? 1.419 5.393 20.336 1.00 50.62 218 VAL A N 1
ATOM 1714 C CA . VAL A 1 218 ? 1.633 5.672 18.902 1.00 50.62 218 VAL A CA 1
ATOM 1715 C C . VAL A 1 218 ? 3.061 6.169 18.642 1.00 50.62 218 VAL A C 1
ATOM 1717 O O . VAL A 1 218 ? 3.705 5.686 17.716 1.00 50.62 218 VAL A O 1
ATOM 1720 N N . ASN A 1 219 ? 3.604 7.039 19.501 1.00 45.34 219 ASN A N 1
ATOM 1721 C CA . ASN A 1 219 ? 5.004 7.473 19.405 1.00 45.34 219 ASN A CA 1
ATOM 1722 C C . ASN A 1 219 ? 6.005 6.327 19.672 1.00 45.34 219 ASN A C 1
ATOM 1724 O O . ASN A 1 219 ? 7.086 6.313 19.091 1.00 45.34 219 ASN A O 1
ATOM 1728 N N . LEU A 1 220 ? 5.643 5.338 20.501 1.00 42.53 220 LEU A N 1
ATOM 1729 C CA . LEU A 1 220 ? 6.454 4.137 20.739 1.00 42.53 220 LEU A CA 1
ATOM 1730 C C . LEU A 1 220 ? 6.529 3.230 19.494 1.00 42.53 220 LEU A C 1
ATOM 1732 O O . LEU A 1 220 ? 7.589 2.685 19.206 1.00 42.53 220 LEU A O 1
ATOM 1736 N N . PHE A 1 221 ? 5.441 3.117 18.718 1.00 46.25 221 PHE A N 1
ATOM 1737 C CA . PHE A 1 221 ? 5.451 2.410 17.426 1.00 46.25 221 PHE A CA 1
ATOM 1738 C C . PHE A 1 221 ? 6.314 3.111 16.371 1.00 46.25 221 PHE A C 1
ATOM 1740 O O . PHE A 1 221 ? 6.881 2.440 15.516 1.00 46.25 221 PHE A O 1
ATOM 1747 N N . GLN A 1 222 ? 6.432 4.438 16.433 1.00 45.31 222 GLN A N 1
ATOM 1748 C CA . GLN A 1 222 ? 7.286 5.195 15.519 1.00 45.31 222 GLN A CA 1
ATOM 1749 C C . GLN A 1 222 ? 8.774 5.068 15.878 1.00 45.31 222 GLN A C 1
ATOM 1751 O O . GLN A 1 222 ? 9.612 5.063 14.984 1.00 45.31 222 GLN A O 1
ATOM 1756 N N . LYS A 1 223 ? 9.102 4.901 17.167 1.00 40.62 223 LYS A N 1
ATOM 1757 C CA . LYS A 1 223 ? 10.478 4.657 17.619 1.00 40.62 223 LYS A CA 1
ATOM 1758 C C . LYS A 1 223 ? 10.972 3.251 17.260 1.00 40.62 223 LYS A C 1
ATOM 1760 O O . LYS A 1 223 ? 12.084 3.115 16.783 1.00 40.62 223 LYS A O 1
ATOM 1765 N N . HIS A 1 224 ? 10.104 2.241 17.348 1.00 41.22 224 HIS A N 1
ATOM 1766 C CA . HIS A 1 224 ? 10.464 0.857 17.012 1.00 41.22 224 HIS A CA 1
ATOM 1767 C C . HIS A 1 224 ? 10.757 0.622 15.512 1.00 41.22 224 HIS A C 1
ATOM 1769 O O . HIS A 1 224 ? 11.188 -0.465 15.148 1.00 41.22 224 HIS A O 1
ATOM 1775 N N . TYR A 1 225 ? 10.516 1.614 14.644 1.00 43.06 225 TYR A N 1
ATOM 1776 C CA . TYR A 1 225 ? 10.894 1.579 13.224 1.00 43.06 225 TYR A CA 1
ATOM 1777 C C . TYR A 1 225 ? 12.245 2.266 12.939 1.00 43.06 225 TYR A C 1
ATOM 1779 O O . TYR A 1 225 ? 12.719 2.213 11.811 1.00 43.06 225 TYR A O 1
ATOM 1787 N N . ASN A 1 226 ? 12.850 2.916 13.942 1.00 42.38 226 ASN A N 1
ATOM 1788 C CA . ASN A 1 226 ? 14.133 3.620 13.835 1.00 42.38 226 ASN A CA 1
ATOM 1789 C C . ASN A 1 226 ? 15.267 2.933 14.621 1.00 42.38 226 ASN A C 1
ATOM 1791 O O . ASN A 1 226 ? 16.352 3.492 14.695 1.00 42.38 226 ASN A O 1
ATOM 1795 N N . ASP A 1 227 ? 15.019 1.762 15.211 1.00 39.53 227 ASP A N 1
ATOM 1796 C CA . ASP A 1 227 ? 15.990 1.043 16.052 1.00 39.53 227 ASP A CA 1
ATOM 1797 C C . ASP A 1 227 ? 16.648 -0.136 15.286 1.00 39.53 227 ASP A C 1
ATOM 1799 O O . ASP A 1 227 ? 16.962 -1.159 15.883 1.00 39.53 227 ASP A O 1
ATOM 1803 N N . ASP A 1 228 ? 16.820 -0.014 13.962 1.00 44.06 228 ASP A N 1
ATOM 1804 C CA . ASP A 1 228 ? 17.486 -1.017 13.103 1.00 44.06 228 ASP A CA 1
ATOM 1805 C C . ASP A 1 228 ? 18.896 -0.568 12.655 1.00 44.06 228 ASP A C 1
ATOM 1807 O O . ASP A 1 228 ? 19.350 -0.981 11.595 1.00 44.06 228 ASP A O 1
ATOM 1811 N N . ASP A 1 229 ? 19.600 0.257 13.435 1.00 47.56 229 ASP A N 1
ATOM 1812 C CA . ASP A 1 229 ? 21.019 0.564 13.193 1.00 47.56 229 ASP A CA 1
ATOM 1813 C C . ASP A 1 229 ? 21.769 0.693 14.532 1.00 47.56 229 ASP A C 1
ATOM 1815 O O . ASP A 1 229 ? 22.145 1.789 14.938 1.00 47.56 229 ASP A O 1
ATOM 1819 N N . ASP A 1 230 ? 21.964 -0.432 15.222 1.00 48.81 230 ASP A N 1
ATOM 1820 C CA . ASP A 1 230 ? 23.077 -0.601 16.159 1.00 48.81 230 ASP A CA 1
ATOM 1821 C C . ASP A 1 230 ? 23.897 -1.814 15.691 1.00 48.81 230 ASP A C 1
ATOM 1823 O O . ASP A 1 230 ? 23.346 -2.898 15.474 1.00 48.81 230 ASP A O 1
ATOM 1827 N N . ASP A 1 231 ? 25.195 -1.553 15.520 1.00 48.50 231 ASP A N 1
ATOM 1828 C CA . ASP A 1 231 ? 26.359 -2.445 15.629 1.00 48.50 231 ASP A CA 1
ATOM 1829 C C . ASP A 1 231 ? 27.239 -2.428 14.368 1.00 48.50 231 ASP A C 1
ATOM 1831 O O . ASP A 1 231 ? 26.983 -3.119 13.385 1.00 48.50 231 ASP A O 1
ATOM 1835 N N . ASP A 1 232 ? 28.283 -1.599 14.421 1.00 50.41 232 ASP A N 1
ATOM 1836 C CA . ASP A 1 232 ? 29.664 -2.077 14.312 1.00 50.41 232 ASP A CA 1
ATOM 1837 C C . ASP A 1 232 ? 30.566 -1.027 14.988 1.00 50.41 232 ASP A C 1
ATOM 1839 O O . ASP A 1 232 ? 30.888 0.026 14.428 1.00 50.41 232 ASP A O 1
ATOM 1843 N N . ASP A 1 233 ? 30.894 -1.321 16.247 1.00 56.88 233 ASP A N 1
ATOM 1844 C CA . ASP A 1 233 ? 32.122 -0.885 16.902 1.00 56.88 233 ASP A CA 1
ATOM 1845 C C . ASP A 1 233 ? 33.326 -1.326 16.050 1.00 56.88 233 ASP A C 1
ATOM 1847 O O . ASP A 1 233 ? 33.327 -2.430 15.510 1.00 56.88 233 ASP A O 1
ATOM 1851 N N . ASP A 1 234 ? 34.356 -0.490 15.962 1.00 53.41 234 ASP A N 1
ATOM 1852 C CA . ASP A 1 234 ? 35.719 -0.940 16.240 1.00 53.41 234 ASP A CA 1
ATOM 1853 C C . ASP A 1 234 ? 36.600 0.283 16.521 1.00 53.41 234 ASP A C 1
ATOM 1855 O O . ASP A 1 234 ? 36.631 1.270 15.777 1.00 53.41 234 ASP A O 1
ATOM 1859 N N . ASP A 1 235 ? 37.243 0.169 17.675 1.00 57.69 235 ASP A N 1
ATOM 1860 C CA . ASP A 1 235 ? 38.193 1.058 18.312 1.00 57.69 235 ASP A CA 1
ATOM 1861 C C . ASP A 1 235 ? 39.524 1.173 17.542 1.00 57.69 235 ASP A C 1
ATOM 1863 O O . ASP A 1 235 ? 39.793 0.431 16.595 1.00 57.69 235 ASP A O 1
ATOM 1867 N N . ASP A 1 236 ? 40.340 2.114 18.025 1.00 54.50 236 ASP A N 1
ATOM 1868 C CA . ASP A 1 236 ? 41.813 2.174 18.053 1.00 54.50 236 ASP A CA 1
ATOM 1869 C C . ASP A 1 236 ? 42.269 3.555 17.536 1.00 54.50 236 ASP A C 1
ATOM 1871 O O . ASP A 1 236 ? 42.209 3.852 16.342 1.00 54.50 236 ASP A O 1
ATOM 1875 N N . ASP A 1 237 ? 42.435 4.542 18.417 1.00 55.44 237 ASP A N 1
ATOM 1876 C CA . ASP A 1 237 ? 43.593 4.775 19.305 1.00 55.44 237 ASP A CA 1
ATOM 1877 C C . ASP A 1 237 ? 44.822 5.350 18.577 1.00 55.44 237 ASP A C 1
ATOM 1879 O O . ASP A 1 237 ? 45.111 5.051 17.420 1.00 55.44 237 ASP A O 1
ATOM 1883 N N . ASP A 1 238 ? 45.533 6.168 19.353 1.00 55.34 238 ASP A N 1
ATOM 1884 C CA . ASP A 1 238 ? 46.870 6.729 19.154 1.00 55.34 238 ASP A CA 1
ATOM 1885 C C . ASP A 1 238 ? 46.974 8.057 18.375 1.00 55.34 238 ASP A C 1
ATOM 1887 O O . ASP A 1 238 ? 47.095 8.116 17.152 1.00 55.34 238 ASP A O 1
ATOM 1891 N N . ASP A 1 239 ? 46.857 9.135 19.161 1.00 55.00 239 ASP A N 1
ATOM 1892 C CA . ASP A 1 239 ? 47.986 9.957 19.634 1.00 55.00 239 ASP A CA 1
ATOM 1893 C C . ASP A 1 239 ? 48.999 10.559 18.635 1.00 55.00 239 ASP A C 1
ATOM 1895 O O . ASP A 1 239 ? 49.290 10.056 17.553 1.00 55.00 239 ASP A O 1
ATOM 1899 N N . ASP A 1 240 ? 49.592 11.639 19.148 1.00 56.38 240 ASP A N 1
ATOM 1900 C CA . ASP A 1 240 ? 50.745 12.415 18.694 1.00 56.38 240 ASP A CA 1
ATOM 1901 C C . ASP A 1 240 ? 50.395 13.566 17.729 1.00 56.38 240 ASP A C 1
ATOM 1903 O O . ASP A 1 240 ? 50.115 13.394 16.544 1.00 56.38 240 ASP A O 1
ATOM 1907 N N . ASP A 1 241 ? 50.178 14.770 18.252 1.00 53.34 241 ASP A N 1
ATOM 1908 C CA . ASP A 1 241 ? 51.186 15.701 18.787 1.00 53.34 241 ASP A CA 1
ATOM 1909 C C . ASP A 1 241 ? 51.757 16.609 17.687 1.00 53.34 241 ASP A C 1
ATOM 1911 O O . ASP A 1 241 ? 52.296 16.175 16.670 1.00 53.34 241 ASP A O 1
ATOM 1915 N N . ASP A 1 242 ? 51.648 17.895 18.013 1.00 54.50 242 ASP A N 1
ATOM 1916 C CA . ASP A 1 242 ? 52.681 18.904 17.844 1.00 54.50 242 ASP A CA 1
ATOM 1917 C C . ASP A 1 242 ? 52.884 19.625 16.494 1.00 54.50 242 ASP A C 1
ATOM 1919 O O . ASP A 1 242 ? 53.152 19.069 15.428 1.00 54.50 242 ASP A O 1
ATOM 1923 N N . ASP A 1 243 ? 52.842 20.948 16.680 1.00 55.66 243 ASP A N 1
ATOM 1924 C CA . ASP A 1 243 ? 53.741 21.957 16.133 1.00 55.66 243 ASP A CA 1
ATOM 1925 C C . ASP A 1 243 ? 53.396 22.617 14.786 1.00 55.66 243 ASP A C 1
ATOM 1927 O O . ASP A 1 243 ? 53.677 22.138 13.690 1.00 55.66 243 ASP A O 1
ATOM 1931 N N . ASP A 1 244 ? 52.842 23.820 14.969 1.00 56.25 244 ASP A N 1
ATOM 1932 C CA . ASP A 1 244 ? 53.523 25.083 14.668 1.00 56.25 244 ASP A CA 1
ATOM 1933 C C . ASP A 1 244 ? 53.579 25.637 13.231 1.00 56.25 244 ASP A C 1
ATOM 1935 O O . ASP A 1 244 ? 53.860 24.974 12.235 1.00 56.25 244 ASP A O 1
ATOM 1939 N N . ASP A 1 245 ? 53.400 26.962 13.249 1.00 54.91 245 ASP A N 1
ATOM 1940 C CA . ASP A 1 245 ? 54.014 27.990 12.412 1.00 54.91 245 ASP A CA 1
ATOM 1941 C C . ASP A 1 245 ? 53.471 28.256 10.994 1.00 54.91 245 ASP A C 1
ATOM 1943 O O . ASP A 1 245 ? 53.705 27.537 10.028 1.00 54.91 245 ASP A O 1
ATOM 1947 N N . ASP A 1 246 ? 52.774 29.398 10.933 1.00 55.34 246 ASP A N 1
ATOM 1948 C CA . ASP A 1 246 ? 53.178 30.614 10.212 1.00 55.34 246 ASP A CA 1
ATOM 1949 C C . ASP A 1 246 ? 53.338 30.640 8.673 1.00 55.34 246 ASP A C 1
ATOM 1951 O O . ASP A 1 246 ? 53.802 29.728 7.996 1.00 55.34 246 ASP A O 1
ATOM 1955 N N . ASP A 1 247 ? 53.019 31.848 8.194 1.00 54.31 247 ASP A N 1
ATOM 1956 C CA . ASP A 1 247 ? 53.442 32.530 6.968 1.00 54.31 247 ASP A CA 1
ATOM 1957 C C . ASP A 1 247 ? 52.644 32.351 5.656 1.00 54.31 247 ASP A C 1
ATOM 1959 O O . ASP A 1 247 ? 52.675 31.337 4.963 1.00 54.31 247 ASP A O 1
ATOM 1963 N N . ASP A 1 248 ? 51.950 33.454 5.331 1.00 57.53 248 ASP A N 1
ATOM 1964 C CA . ASP A 1 248 ? 52.079 34.254 4.101 1.00 57.53 248 ASP A CA 1
ATOM 1965 C C . ASP A 1 248 ? 52.086 33.549 2.725 1.00 57.53 248 ASP A C 1
ATOM 1967 O O . ASP A 1 248 ? 53.071 32.940 2.314 1.00 57.53 248 ASP A O 1
ATOM 1971 N N . ASP A 1 249 ? 51.022 33.791 1.942 1.00 50.38 249 ASP A N 1
ATOM 1972 C CA . ASP A 1 249 ? 51.077 34.545 0.663 1.00 50.38 249 ASP A CA 1
ATOM 1973 C C . ASP A 1 249 ? 49.665 34.867 0.112 1.00 50.38 249 ASP A C 1
ATOM 1975 O O . ASP A 1 249 ? 48.797 33.961 0.056 1.00 50.38 249 ASP A O 1
#

Radius of gyration: 37.31 Å; Cα contacts (8 Å, |Δi|>4): 214; chains: 1; bounding box: 100×56×101 Å

Solvent-accessible surface area (backbone atoms only — not comparable to full-atom values): 14466 Å² total; per-residue (Å²): 135,83,80,81,51,83,75,50,56,63,55,53,52,49,54,53,49,30,48,40,57,20,38,35,77,73,39,90,47,67,43,14,46,52,47,47,52,47,23,52,76,59,62,10,12,50,57,65,19,34,71,56,45,77,76,25,54,50,50,38,64,40,57,56,96,96,42,77,44,73,78,26,88,54,64,65,46,24,33,39,55,44,97,84,72,43,70,68,41,82,58,20,58,82,52,79,41,79,88,42,22,24,43,78,34,21,34,52,60,50,52,50,53,50,50,54,54,51,50,56,54,51,51,53,52,52,52,49,55,53,51,53,54,53,52,54,52,51,51,53,53,52,52,49,56,52,51,54,51,52,55,53,51,52,53,52,49,52,56,51,51,55,50,53,50,51,70,70,41,72,84,77,62,99,62,74,60,69,62,58,51,54,53,52,52,51,56,53,53,53,58,53,53,56,57,50,53,56,59,55,60,59,54,55,60,59,60,64,55,52,62,54,53,55,53,53,53,55,53,50,60,59,50,71,74,68,71,86,81,84,86,82,88,80,88,81,85,81,84,82,82,86,83,85,81,88,82,92,136

Mean predicted aligned error: 18.2 Å

Sequence (249 aa):
MASETLINIPIKNQLKLLIANYHSVGSNEADSVILATLMPLLSCCGYFNGEDFEKSRFVRNESYQNMEYPDIQYPITCCKLDSEFSLRYPSCPNYFTESNSFIRIGCWNKLNDLILLIRHAMILVIVGKIGILAISIAIVIAGGIFAWSSTTVTDILSSTLVSYIKTTFSSKMSVDTTTLVNNIISIVQTRLNCRLLHNYMMYDKTSFTQSTTAIYFVNLFQKHYNDDDDDDDDDDDDDDDDDDDDDDD

pLDDT: mean 73.29, std 19.87, range [31.97, 96.06]

Secondary structure (DSSP, 8-state):
-----TTHHHHHHHHHHHHHH---TT---HHHHHHHHHHHHTT--SSSSGGGGGGSS--S-EEETTEEETT-SS-GGGBPB-TTSSBSSTTTTTS--TTTB-TTS-HHHHHHHHHHHHHHHHHHHHHHHHHHHHHHHHHHHHHHHHHHHHHHHHHHHHHHHHHHHHHHHTTT----HHHHHHHHHHHHHHHHHHHHHHHHHHHHHHHHHHHHHHHHHHHHHHHTTS-----------------------

Organism: NCBI:txid48269